Protein AF-A0A815LKX9-F1 (afdb_monomer)

Secondary structure (DSSP, 8-state):
----------S--EEEEEETTEEEEEEHHHHTSSTTSHHHHHHSTT---S---B-TTSPEEE-S-HHHHHHHHHHHHHHHH-TTS-TTT--PPPS-GGGHHHHHHHHHHTT---S--EEEEEEEETT--S--EEEEEEEHHHH-PPPSSTT--PPEEETTEEEEEETTTEEEEE--GGGB----S-TT----S---BPPP-SSS----TTGGG-EEEESS--GGGS---EETTB--GGG-SSEEEEEEEE-

Radius of gyration: 24.04 Å; Cα contacts (8 Å, |Δi|>4): 395; chains: 1; bounding box: 53×61×60 Å

Structure (mmCIF, N/CA/C/O backbone):
data_AF-A0A815LKX9-F1
#
_entry.id   AF-A0A815LKX9-F1
#
loop_
_atom_site.group_PDB
_atom_site.id
_atom_site.type_symbol
_atom_site.label_atom_id
_atom_site.label_alt_id
_atom_site.label_comp_id
_atom_site.label_asym_id
_atom_site.label_entity_id
_atom_site.label_seq_id
_atom_site.pdbx_PDB_ins_code
_atom_site.Cartn_x
_atom_site.Cartn_y
_atom_site.Cartn_z
_atom_site.occupancy
_atom_site.B_iso_or_equiv
_atom_site.auth_seq_id
_atom_site.auth_comp_id
_atom_site.auth_asym_id
_atom_site.auth_atom_id
_atom_site.pdbx_PDB_model_num
ATOM 1 N N . MET A 1 1 ? -19.202 -38.882 29.485 1.00 38.03 1 MET A N 1
ATOM 2 C CA . MET A 1 1 ? -19.768 -37.576 29.088 1.00 38.03 1 MET A CA 1
ATOM 3 C C . MET A 1 1 ? -18.648 -36.560 29.161 1.00 38.03 1 MET A C 1
ATOM 5 O O . MET A 1 1 ? -18.263 -36.179 30.256 1.00 38.03 1 MET A O 1
ATOM 9 N N . THR A 1 2 ? -18.081 -36.184 28.022 1.00 30.77 2 THR A N 1
ATOM 10 C CA . THR A 1 2 ? -17.033 -35.161 27.951 1.00 30.77 2 THR A CA 1
ATOM 11 C C . THR A 1 2 ? -17.539 -34.113 26.978 1.00 30.77 2 THR A C 1
ATOM 13 O O . THR A 1 2 ? -17.650 -34.369 25.781 1.00 30.77 2 THR A O 1
ATOM 16 N N . MET A 1 3 ? -17.969 -32.974 27.518 1.00 34.62 3 MET A N 1
ATOM 17 C CA . MET A 1 3 ? -18.415 -31.835 26.727 1.00 34.62 3 MET A CA 1
ATOM 18 C C . MET A 1 3 ? -17.182 -31.160 26.121 1.00 34.62 3 MET A C 1
ATOM 20 O O . MET A 1 3 ? -16.425 -30.497 26.826 1.00 34.62 3 MET A O 1
ATOM 24 N N . ASN A 1 4 ? -16.982 -31.334 24.815 1.00 36.50 4 ASN A N 1
ATOM 25 C CA . ASN A 1 4 ? -16.093 -30.476 24.040 1.00 36.50 4 ASN A CA 1
ATOM 26 C C . ASN A 1 4 ? -16.789 -29.129 23.862 1.00 36.50 4 ASN A C 1
ATOM 28 O O . ASN A 1 4 ? -17.648 -28.965 22.999 1.00 36.50 4 ASN A O 1
ATOM 32 N N . ASN A 1 5 ? -16.428 -28.171 24.709 1.00 37.47 5 ASN A N 1
ATOM 33 C CA . ASN A 1 5 ? -16.826 -26.785 24.550 1.00 37.47 5 ASN A CA 1
ATOM 34 C C . ASN A 1 5 ? -15.944 -26.158 23.461 1.00 37.47 5 ASN A C 1
ATOM 36 O O . ASN A 1 5 ? -14.916 -25.546 23.750 1.00 37.47 5 ASN A O 1
ATOM 40 N N . SER A 1 6 ? -16.301 -26.372 22.193 1.00 40.09 6 SER A N 1
ATOM 41 C CA . SER A 1 6 ? -15.776 -25.572 21.091 1.00 40.09 6 SER A CA 1
ATOM 42 C C . SER A 1 6 ? -16.341 -24.163 21.247 1.00 40.09 6 SER A C 1
ATOM 44 O O . SER A 1 6 ? -17.447 -23.877 20.787 1.00 40.09 6 SER A O 1
ATOM 46 N N . SER A 1 7 ? -15.611 -23.296 21.946 1.00 36.84 7 SER A N 1
ATOM 47 C CA . SER A 1 7 ? -15.923 -21.876 22.023 1.00 36.84 7 SER A CA 1
ATOM 48 C C . SER A 1 7 ? -15.819 -21.273 20.623 1.00 36.84 7 SER A C 1
ATOM 50 O O . SER A 1 7 ? -14.761 -20.837 20.175 1.00 36.84 7 SER A O 1
ATOM 52 N N . SER A 1 8 ? -16.950 -21.230 19.925 1.00 44.72 8 SER A N 1
ATOM 53 C CA . SER A 1 8 ? -17.187 -20.346 18.791 1.00 44.72 8 SER A CA 1
ATOM 54 C C . SER A 1 8 ? -17.171 -18.900 19.303 1.00 44.72 8 SER A C 1
ATOM 56 O O . SER A 1 8 ? -18.214 -18.271 19.480 1.00 44.72 8 SER A O 1
ATOM 58 N N . SER A 1 9 ? -15.990 -18.385 19.654 1.00 44.47 9 SER A N 1
ATOM 59 C CA . SER A 1 9 ? -15.824 -16.981 20.017 1.00 44.47 9 SER A CA 1
ATOM 60 C C . SER A 1 9 ? -16.018 -16.161 18.747 1.00 44.47 9 SER A C 1
ATOM 62 O O . SER A 1 9 ? -15.224 -16.298 17.816 1.00 44.47 9 SER A O 1
ATOM 64 N N . SER A 1 10 ? -17.070 -15.347 18.697 1.00 50.09 10 SER A N 1
ATOM 65 C CA . SER A 1 10 ? -17.361 -14.434 17.591 1.00 50.09 10 SER A CA 1
ATOM 66 C C . SER A 1 10 ? -16.096 -13.712 17.119 1.00 50.09 10 SER A C 1
ATOM 68 O O . SER A 1 10 ? -15.399 -13.096 17.925 1.00 50.09 10 SER A O 1
ATOM 70 N N . ASP A 1 11 ? -15.803 -13.763 15.820 1.00 69.06 11 ASP A N 1
ATOM 71 C CA . ASP A 1 11 ? -14.593 -13.181 15.221 1.00 69.06 11 ASP A CA 1
ATOM 72 C C . ASP A 1 11 ? -14.498 -11.641 15.300 1.00 69.06 11 ASP A C 1
ATOM 74 O O . ASP A 1 11 ? -13.490 -11.067 14.887 1.00 69.06 11 ASP A O 1
ATOM 78 N N . ASP A 1 12 ? -15.507 -10.979 15.872 1.00 89.00 12 ASP A N 1
ATOM 79 C CA . ASP A 1 12 ? -15.650 -9.525 15.955 1.00 89.00 12 ASP A CA 1
ATOM 80 C C . ASP A 1 12 ? -15.700 -9.031 17.414 1.00 89.00 12 ASP A C 1
ATOM 82 O O . ASP A 1 12 ? -16.753 -8.668 17.936 1.00 89.00 12 ASP A O 1
ATOM 86 N N . ASP A 1 13 ? -14.559 -9.060 18.101 1.00 91.00 13 ASP A N 1
ATOM 87 C CA . ASP A 1 13 ? -14.413 -8.581 19.479 1.00 91.00 13 ASP A CA 1
ATOM 88 C C . ASP A 1 13 ? -14.308 -7.049 19.576 1.00 91.00 13 ASP A C 1
ATOM 90 O O . ASP A 1 13 ? -13.928 -6.346 18.632 1.00 91.00 13 ASP A O 1
ATOM 94 N N . VAL A 1 14 ? -14.642 -6.531 20.762 1.00 94.19 14 VAL A N 1
ATOM 95 C CA . VAL A 1 14 ? -14.457 -5.120 21.114 1.00 94.19 14 VAL A CA 1
ATOM 96 C C . VAL A 1 14 ? -12.980 -4.859 21.405 1.00 94.19 14 VAL A C 1
ATOM 98 O O . VAL A 1 14 ? -12.342 -5.572 22.178 1.00 94.19 14 VAL A O 1
ATOM 101 N N . ILE A 1 15 ? -12.447 -3.811 20.787 1.00 93.38 15 ILE A N 1
ATOM 102 C CA . ILE A 1 15 ? -11.072 -3.346 20.903 1.00 93.38 15 ILE A CA 1
ATOM 103 C C . ILE A 1 15 ? -11.052 -2.000 21.615 1.00 93.38 15 ILE A C 1
ATOM 105 O O . ILE A 1 15 ? -11.718 -1.053 21.195 1.00 93.38 15 ILE A O 1
ATOM 109 N N . GLU A 1 16 ? -10.216 -1.924 22.646 1.00 95.25 16 GLU A N 1
ATOM 110 C CA . GLU A 1 16 ? -9.920 -0.704 23.389 1.00 95.25 16 GLU A CA 1
ATOM 111 C C . GLU A 1 16 ? -8.720 0.026 22.777 1.00 95.25 16 GLU A C 1
ATOM 113 O O . GLU A 1 16 ? -7.622 -0.531 22.636 1.00 95.25 16 GLU A O 1
ATOM 118 N N . LEU A 1 17 ? -8.935 1.293 22.436 1.00 95.88 17 LEU A N 1
ATOM 119 C CA . LEU A 1 17 ? -7.946 2.203 21.874 1.00 95.88 17 LEU A CA 1
ATOM 120 C C . LEU A 1 17 ? -7.692 3.339 22.866 1.00 95.88 17 LEU A C 1
ATOM 122 O O . LEU A 1 17 ? -8.621 3.835 23.500 1.00 95.88 17 LEU A O 1
ATOM 126 N N . ASN A 1 18 ? -6.442 3.769 22.969 1.00 96.50 18 ASN A N 1
ATOM 127 C CA . ASN A 1 18 ? -6.049 4.985 23.664 1.00 96.50 18 ASN A CA 1
ATOM 128 C C . ASN A 1 18 ? -5.484 5.952 22.623 1.00 96.50 18 ASN A C 1
ATOM 130 O O . ASN A 1 18 ? -4.408 5.716 22.087 1.00 96.50 18 ASN A O 1
ATOM 134 N N . VAL A 1 19 ? -6.217 7.014 22.313 1.00 97.00 19 VAL A N 1
ATOM 135 C CA . VAL A 1 19 ? -5.808 8.024 21.337 1.00 97.00 19 VAL A CA 1
ATOM 136 C C . VAL A 1 19 ? -5.350 9.254 22.112 1.00 97.00 19 VAL A C 1
ATOM 138 O O . VAL A 1 19 ? -6.181 9.957 22.677 1.00 97.00 19 VAL A O 1
ATOM 141 N N . SER A 1 20 ? -4.036 9.457 22.231 1.00 94.56 20 SER A N 1
ATOM 142 C CA . SER A 1 20 ? -3.392 10.545 22.991 1.00 94.56 20 SER A CA 1
ATOM 143 C C . SER A 1 20 ? -4.026 10.826 24.371 1.00 94.56 20 SER A C 1
ATOM 145 O O . SER A 1 20 ? -4.178 11.975 24.779 1.00 94.56 20 SER A O 1
ATOM 147 N N . GLY A 1 21 ? -4.398 9.767 25.102 1.00 93.50 21 GLY A N 1
ATOM 148 C CA . GLY A 1 21 ? -5.003 9.821 26.439 1.00 93.50 21 GLY A CA 1
ATOM 149 C C . GLY A 1 21 ? -6.516 9.582 26.475 1.00 93.50 21 GLY A C 1
ATOM 150 O O . GLY A 1 21 ? -7.055 9.283 27.541 1.00 93.50 21 GLY A O 1
ATOM 151 N N . GLU A 1 22 ? -7.208 9.660 25.338 1.00 97.38 22 GLU A N 1
ATOM 152 C CA . GLU A 1 22 ? -8.649 9.434 25.257 1.00 97.38 22 GLU A CA 1
ATOM 153 C C . GLU A 1 22 ? -8.980 7.972 24.928 1.00 97.38 22 GLU A C 1
ATOM 155 O O . GLU A 1 22 ? -8.507 7.419 23.933 1.00 97.38 22 GLU A O 1
ATOM 160 N N . ARG A 1 23 ? -9.822 7.335 25.754 1.00 95.81 23 ARG A N 1
ATOM 161 C CA . ARG A 1 23 ? -10.248 5.946 25.530 1.00 95.81 23 ARG A CA 1
ATOM 162 C C . ARG A 1 23 ? -11.400 5.875 24.539 1.00 95.81 23 ARG A C 1
ATOM 164 O O . ARG A 1 23 ? -12.418 6.543 24.712 1.00 95.81 23 ARG A O 1
ATOM 171 N N . ILE A 1 24 ? -11.253 5.020 23.534 1.00 96.88 24 ILE A N 1
ATOM 172 C CA . ILE A 1 24 ? -12.271 4.774 22.515 1.00 96.88 24 ILE A CA 1
ATOM 173 C C . ILE A 1 24 ? -12.411 3.269 22.302 1.00 96.88 24 ILE A C 1
ATOM 175 O O . ILE A 1 24 ? -11.425 2.583 22.039 1.00 96.88 24 ILE A O 1
ATOM 179 N N . SER A 1 25 ? -13.645 2.772 22.337 1.00 96.25 25 SER A N 1
ATOM 180 C CA . SER A 1 25 ? -13.963 1.374 22.039 1.00 96.25 25 SER A CA 1
ATOM 181 C C . SER A 1 25 ? -14.564 1.240 20.638 1.00 96.25 25 SER A C 1
ATOM 183 O O . SER A 1 25 ? -15.373 2.062 20.192 1.00 96.25 25 SER A O 1
ATOM 185 N N . THR A 1 26 ? -14.191 0.187 19.917 1.00 96.81 26 THR A N 1
ATOM 186 C CA . THR A 1 26 ? -14.771 -0.141 18.606 1.00 96.81 26 THR A CA 1
ATOM 187 C C . THR A 1 26 ? -14.676 -1.639 18.327 1.00 96.81 26 THR A C 1
ATOM 189 O O . THR A 1 26 ? -14.055 -2.371 19.083 1.00 96.81 26 THR A O 1
ATOM 192 N N . LEU A 1 27 ? -15.292 -2.111 17.248 1.00 95.94 27 LEU A N 1
ATOM 193 C CA . LEU A 1 27 ? -15.213 -3.512 16.830 1.00 95.94 27 LEU A CA 1
ATOM 194 C C . LEU A 1 27 ? -13.962 -3.766 15.984 1.00 95.94 27 LEU A C 1
ATOM 196 O O . LEU A 1 27 ? -13.574 -2.908 15.182 1.00 95.94 27 LEU A O 1
ATOM 200 N N . ARG A 1 28 ? -13.364 -4.956 16.106 1.00 93.94 28 ARG A N 1
ATOM 201 C CA . ARG A 1 28 ? -12.217 -5.366 15.280 1.00 93.94 28 ARG A CA 1
ATOM 202 C C . ARG A 1 28 ? -12.524 -5.237 13.792 1.00 93.94 28 ARG A C 1
ATOM 204 O O . ARG A 1 28 ? -11.739 -4.634 13.065 1.00 93.94 28 ARG A O 1
ATOM 211 N N . SER A 1 29 ? -13.680 -5.723 13.355 1.00 94.38 29 SER A N 1
ATOM 212 C CA . SER A 1 29 ? -14.114 -5.642 11.954 1.00 94.38 29 SER A CA 1
ATOM 213 C C . SER A 1 29 ? -14.217 -4.211 11.416 1.00 94.38 29 SER A C 1
ATOM 215 O O . SER A 1 29 ? -14.039 -4.002 10.221 1.00 94.38 29 SER A O 1
ATOM 217 N N . THR A 1 30 ? -14.468 -3.212 12.273 1.00 95.62 30 THR A N 1
ATOM 218 C CA . THR A 1 30 ? -14.434 -1.794 11.882 1.00 95.62 30 THR A CA 1
ATOM 219 C C . THR A 1 30 ? -13.007 -1.369 11.541 1.00 95.62 30 THR A C 1
ATOM 221 O O . THR A 1 30 ? -12.781 -0.706 10.534 1.00 95.62 30 THR A O 1
ATOM 224 N N . LEU A 1 31 ? -12.029 -1.769 12.357 1.00 94.94 31 LEU A N 1
ATOM 225 C CA . LEU A 1 31 ? -10.613 -1.438 12.154 1.00 94.94 31 LEU A CA 1
ATOM 226 C C . LEU A 1 31 ? -9.996 -2.201 10.975 1.00 94.94 31 LEU A C 1
ATOM 228 O O . LEU A 1 31 ? -9.006 -1.752 10.401 1.00 94.94 31 LEU A O 1
ATOM 232 N N . THR A 1 32 ? -10.583 -3.336 10.596 1.00 92.06 32 THR A N 1
ATOM 233 C CA . THR A 1 32 ? -10.118 -4.174 9.484 1.00 92.06 32 THR A CA 1
ATOM 234 C C . THR A 1 32 ? -10.951 -4.029 8.208 1.00 92.06 32 THR A C 1
ATOM 236 O O . THR A 1 32 ? -10.731 -4.789 7.269 1.00 92.06 32 THR A O 1
ATOM 239 N N . VAL A 1 33 ? -11.889 -3.073 8.143 1.00 91.62 33 VAL A N 1
ATOM 240 C CA . VAL A 1 33 ? -12.801 -2.915 6.992 1.00 91.62 33 VAL A CA 1
ATOM 241 C C . VAL A 1 33 ? -12.072 -2.557 5.692 1.00 91.62 33 VAL A C 1
ATOM 243 O O . VAL A 1 33 ? -12.522 -2.926 4.613 1.00 91.62 33 VAL A O 1
ATOM 246 N N . VAL A 1 34 ? -10.921 -1.878 5.783 1.00 88.94 34 VAL A N 1
ATOM 247 C CA . VAL A 1 34 ? -10.035 -1.623 4.638 1.00 88.94 34 VAL A CA 1
ATOM 248 C C . VAL A 1 34 ? -8.923 -2.677 4.641 1.00 88.94 34 VAL A C 1
ATOM 250 O O . VAL A 1 34 ? -7.907 -2.484 5.326 1.00 88.94 34 VAL A O 1
ATOM 253 N N . PRO A 1 35 ? -9.078 -3.796 3.906 1.00 85.19 35 PRO A N 1
ATOM 254 C CA . PRO A 1 35 ? -8.128 -4.899 3.951 1.00 85.19 35 PRO A CA 1
ATOM 255 C C . PRO A 1 35 ? -6.740 -4.448 3.497 1.00 85.19 35 PRO A C 1
ATOM 257 O O . PRO A 1 35 ? -6.593 -3.584 2.632 1.00 85.19 35 PRO A O 1
ATOM 260 N N . ASN A 1 36 ? -5.696 -5.066 4.053 1.00 78.88 36 ASN A N 1
ATOM 261 C CA . ASN A 1 36 ? -4.286 -4.787 3.756 1.00 78.88 36 ASN A CA 1
ATOM 262 C C . ASN A 1 36 ? -3.792 -3.365 4.139 1.00 78.88 36 ASN A C 1
ATOM 264 O O . ASN A 1 36 ? -2.638 -3.039 3.859 1.00 78.88 36 ASN A O 1
ATOM 268 N N . SER A 1 37 ? -4.617 -2.497 4.741 1.00 86.81 37 SER A N 1
ATOM 269 C CA . SER A 1 37 ? -4.135 -1.238 5.340 1.00 86.81 37 SER A CA 1
ATOM 270 C C . SER A 1 37 ? -3.226 -1.519 6.546 1.00 86.81 37 SER A C 1
ATOM 272 O O . SER A 1 37 ? -3.322 -2.589 7.154 1.00 86.81 37 SER A O 1
ATOM 274 N N . LYS A 1 38 ? -2.362 -0.564 6.926 1.00 87.19 38 LYS A N 1
ATOM 275 C CA . LYS A 1 38 ? -1.545 -0.685 8.151 1.00 87.19 38 LYS A CA 1
ATOM 276 C C . LYS A 1 38 ? -2.459 -0.871 9.363 1.00 87.19 38 LYS A C 1
ATOM 278 O O . LYS A 1 38 ? -2.212 -1.758 10.175 1.00 87.19 38 LYS A O 1
ATOM 283 N N . LEU A 1 39 ? -3.563 -0.118 9.423 1.00 92.44 39 LEU A N 1
ATOM 284 C CA . LEU A 1 39 ? -4.580 -0.264 10.465 1.00 92.44 39 LEU A CA 1
ATOM 285 C C . LEU A 1 39 ? -5.147 -1.692 10.520 1.00 92.44 39 LEU A C 1
ATOM 287 O O . LEU A 1 39 ? -5.125 -2.317 11.577 1.00 92.44 39 LEU A O 1
ATOM 291 N N . ALA A 1 40 ? -5.585 -2.253 9.390 1.00 90.25 40 ALA A N 1
ATOM 292 C CA . ALA A 1 40 ? -6.125 -3.612 9.363 1.00 90.25 40 ALA A CA 1
ATOM 293 C C . ALA A 1 40 ? -5.085 -4.659 9.785 1.00 90.25 40 ALA A C 1
ATOM 295 O O . ALA A 1 40 ? -5.405 -5.582 10.534 1.00 90.25 40 ALA A O 1
ATOM 296 N N . GLN A 1 41 ? -3.829 -4.507 9.356 1.00 86.12 41 GLN A N 1
ATOM 297 C CA . GLN A 1 41 ? -2.744 -5.415 9.732 1.00 86.12 41 GLN A CA 1
ATOM 298 C C . GLN A 1 41 ? -2.474 -5.407 11.239 1.00 86.12 41 GLN A C 1
ATOM 300 O O . GLN A 1 41 ? -2.223 -6.474 11.796 1.00 86.12 41 GLN A O 1
ATOM 305 N N . MET A 1 42 ? -2.592 -4.250 11.907 1.00 87.06 42 MET A N 1
ATOM 306 C CA . MET A 1 42 ? -2.474 -4.162 13.368 1.00 87.06 42 MET A CA 1
ATOM 307 C C . 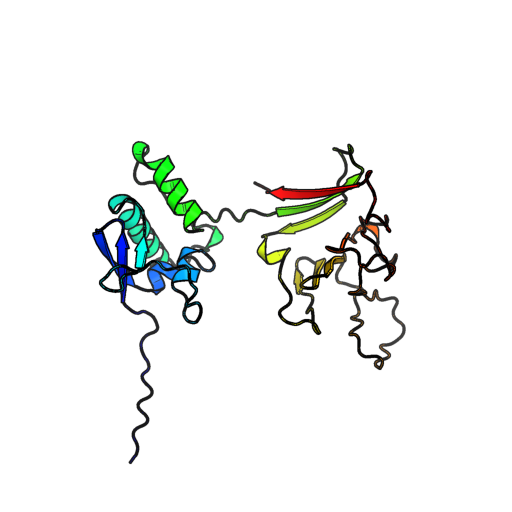MET A 1 42 ? -3.542 -5.009 14.071 1.00 87.06 42 MET A C 1
ATOM 309 O O . MET A 1 42 ? -3.273 -5.590 15.116 1.00 87.06 42 MET A O 1
ATOM 313 N N . PHE A 1 43 ? -4.746 -5.126 13.512 1.00 89.56 43 PHE A N 1
ATOM 314 C CA . PHE A 1 43 ? -5.862 -5.811 14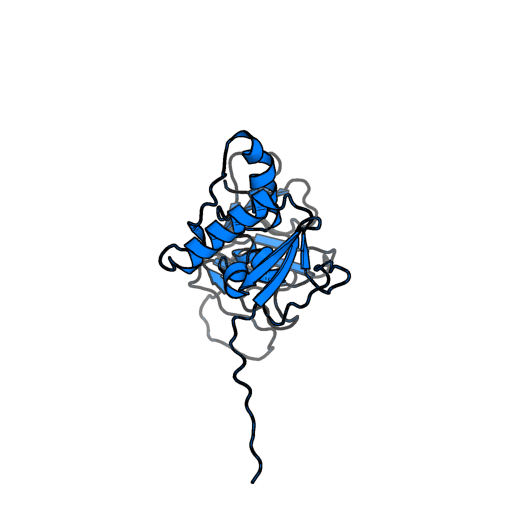.171 1.00 89.56 43 PHE A CA 1
ATOM 315 C C . PHE A 1 43 ? -6.245 -7.154 13.535 1.00 89.56 43 PHE A C 1
ATOM 317 O O . PHE A 1 43 ? -7.222 -7.767 13.964 1.00 89.56 43 PHE A O 1
ATOM 324 N N . THR A 1 44 ? -5.470 -7.671 12.582 1.00 85.12 44 THR A N 1
ATOM 325 C CA . THR A 1 44 ? -5.689 -9.011 12.014 1.00 85.12 44 THR A CA 1
ATOM 326 C C . THR A 1 44 ? -5.135 -10.088 12.956 1.00 85.12 44 THR A C 1
ATOM 328 O O . THR A 1 44 ? -4.014 -9.980 13.459 1.00 85.12 44 THR A O 1
ATOM 331 N N . LYS A 1 45 ? -5.921 -11.141 13.231 1.00 70.44 45 LYS A N 1
ATOM 332 C CA . LYS A 1 45 ? -5.505 -12.259 14.101 1.00 70.44 45 LYS A CA 1
ATOM 333 C C . LYS A 1 45 ? -4.248 -12.946 13.539 1.00 70.44 45 LYS A C 1
ATOM 335 O O . LYS A 1 45 ? -4.079 -13.055 12.332 1.00 70.44 45 LYS A O 1
ATOM 340 N N . GLY A 1 46 ? -3.354 -13.395 14.422 1.00 64.38 46 GLY A N 1
ATOM 341 C CA . GLY A 1 46 ? -2.078 -14.029 14.050 1.00 64.38 46 GLY A CA 1
ATOM 342 C C . GLY A 1 46 ? -0.929 -13.047 13.796 1.00 64.38 46 GLY A C 1
ATOM 343 O O . GLY A 1 46 ? 0.224 -13.409 14.001 1.00 64.38 46 GLY A O 1
ATOM 344 N N . ASN A 1 47 ? -1.228 -11.782 13.487 1.00 60.00 47 ASN A N 1
ATOM 345 C CA . ASN A 1 47 ? -0.227 -10.735 13.292 1.00 60.00 47 ASN A CA 1
ATOM 346 C C . ASN A 1 47 ? -0.029 -9.903 14.573 1.00 60.00 47 ASN A C 1
ATOM 348 O O . ASN A 1 47 ? -0.154 -8.679 14.577 1.00 60.00 47 ASN A O 1
ATOM 352 N N . ARG A 1 48 ? 0.242 -10.573 15.707 1.00 53.06 48 ARG A N 1
ATOM 353 C CA . ARG A 1 48 ? 0.615 -9.908 16.976 1.00 53.06 48 ARG A CA 1
ATOM 354 C C . ARG A 1 48 ? 2.056 -9.385 16.886 1.00 53.06 48 ARG A C 1
ATOM 356 O O . ARG A 1 48 ? 2.929 -9.801 17.638 1.00 53.06 48 ARG A O 1
ATOM 363 N N . SER A 1 49 ? 2.332 -8.515 15.925 1.00 51.00 49 SER A N 1
ATOM 364 C CA . SER A 1 49 ? 3.656 -7.935 15.729 1.00 51.00 49 SER A CA 1
ATOM 365 C C . SER A 1 49 ? 3.820 -6.687 16.595 1.00 51.00 49 SER A C 1
ATOM 367 O O . SER A 1 49 ? 2.969 -5.805 16.547 1.00 51.00 49 SER A O 1
ATOM 369 N N . VAL A 1 50 ? 4.915 -6.662 17.365 1.00 50.81 50 VAL A N 1
ATOM 370 C CA . VAL A 1 50 ? 5.876 -5.601 17.785 1.00 50.81 50 VAL A CA 1
ATOM 371 C C . VAL A 1 50 ? 5.497 -4.101 17.706 1.00 50.81 50 VAL A C 1
ATOM 373 O O . VAL A 1 50 ? 6.068 -3.299 18.434 1.00 50.81 50 VAL A O 1
ATOM 376 N N . TRP A 1 51 ? 4.540 -3.690 16.880 1.00 54.06 51 TRP A N 1
ATOM 377 C CA . TRP A 1 51 ? 4.231 -2.297 16.539 1.00 54.06 51 TRP A CA 1
ATOM 378 C C . TRP A 1 51 ? 3.143 -1.648 17.405 1.00 54.06 51 TRP A C 1
ATOM 380 O O . TRP A 1 51 ? 2.813 -0.483 17.202 1.00 54.06 51 TRP A O 1
ATOM 390 N N . GLN A 1 52 ? 2.541 -2.390 18.336 1.00 66.25 52 GLN A N 1
ATOM 391 C CA . GLN A 1 52 ? 1.478 -1.871 19.197 1.00 66.25 52 GLN A CA 1
ATOM 392 C C . GLN A 1 52 ? 2.061 -1.393 20.519 1.00 66.25 52 GLN A C 1
ATOM 394 O O . GLN A 1 52 ? 2.145 -2.161 21.480 1.00 66.25 52 GLN A O 1
ATOM 399 N N . SER A 1 53 ? 2.413 -0.112 20.590 1.00 79.31 53 SER A N 1
ATOM 400 C CA . SER A 1 53 ? 2.516 0.558 21.884 1.00 79.31 53 SER A CA 1
ATOM 401 C C . SER A 1 53 ? 1.184 0.384 22.612 1.00 79.31 53 SER A C 1
ATOM 403 O O . SER A 1 53 ? 0.120 0.630 22.040 1.00 79.31 53 SER A O 1
ATOM 405 N N . ARG A 1 54 ? 1.228 -0.097 23.853 1.00 86.44 54 ARG A N 1
ATOM 406 C CA . ARG A 1 54 ? 0.043 -0.245 24.700 1.00 86.44 54 ARG A CA 1
ATOM 407 C C . ARG A 1 54 ? 0.148 0.662 25.906 1.00 86.44 54 ARG A C 1
ATOM 409 O O . ARG A 1 54 ? 1.244 0.904 26.407 1.00 86.44 54 ARG A O 1
ATOM 416 N N . ASP A 1 55 ? -0.992 1.157 26.365 1.00 86.88 55 ASP A N 1
ATOM 417 C CA . ASP A 1 55 ? -1.051 1.906 27.614 1.00 86.88 55 ASP A CA 1
ATOM 418 C C . ASP A 1 55 ? -0.997 0.977 28.842 1.00 86.88 55 ASP A C 1
ATOM 420 O O . ASP A 1 55 ? -0.968 -0.254 28.739 1.00 86.88 55 ASP A O 1
ATOM 424 N N . LYS A 1 56 ? -1.006 1.577 30.039 1.00 87.50 56 LYS A N 1
ATOM 425 C CA . LYS A 1 56 ? -0.974 0.849 31.320 1.00 87.50 56 LYS A CA 1
ATOM 426 C C . LYS A 1 56 ? -2.188 -0.067 31.531 1.00 87.50 56 LYS A C 1
ATOM 428 O O . LYS A 1 56 ? -2.147 -0.935 32.395 1.00 87.50 56 LYS A O 1
ATOM 433 N N . GLN A 1 57 ? -3.261 0.130 30.771 1.00 87.44 57 GLN A N 1
ATOM 434 C CA . GLN A 1 57 ? -4.496 -0.648 30.812 1.00 87.44 57 GLN A CA 1
ATOM 435 C C . GLN A 1 57 ? -4.633 -1.557 29.583 1.00 87.44 57 GLN A C 1
ATOM 437 O O . GLN A 1 57 ? -5.732 -2.022 29.283 1.00 87.44 57 GLN A O 1
ATOM 442 N N . ASN A 1 58 ? -3.525 -1.829 28.882 1.00 87.44 58 ASN A N 1
ATOM 443 C CA . ASN A 1 58 ? -3.447 -2.744 27.749 1.00 87.44 58 ASN A CA 1
ATOM 444 C C . ASN A 1 58 ? -4.263 -2.314 26.505 1.00 87.44 58 ASN A C 1
ATOM 446 O O . ASN A 1 58 ? -4.492 -3.141 25.617 1.00 87.44 58 ASN A O 1
ATOM 450 N N . ALA A 1 59 ? -4.680 -1.045 26.412 1.00 91.12 59 ALA A N 1
ATOM 451 C CA . ALA A 1 59 ? -5.306 -0.482 25.214 1.00 91.12 59 ALA A CA 1
ATOM 452 C C . ALA A 1 59 ? -4.245 -0.126 24.165 1.00 91.12 59 ALA A C 1
ATOM 454 O O . ALA A 1 59 ? -3.125 0.254 24.510 1.00 91.12 59 ALA A O 1
ATOM 455 N N . THR A 1 60 ? -4.591 -0.239 22.879 1.00 91.56 60 THR A N 1
ATOM 456 C CA . THR A 1 60 ? -3.655 0.101 21.790 1.00 91.56 60 THR A CA 1
ATOM 457 C C . THR A 1 60 ? -3.503 1.613 21.705 1.00 91.56 60 THR A C 1
ATOM 459 O O . THR A 1 60 ? -4.499 2.311 21.521 1.00 91.56 60 THR A O 1
ATOM 462 N N . PHE A 1 61 ? -2.277 2.112 21.846 1.00 93.50 61 PHE A N 1
ATOM 463 C CA . PHE A 1 61 ? -1.987 3.539 21.863 1.00 93.50 61 PHE A CA 1
ATOM 464 C C . PHE A 1 61 ? -1.794 4.101 20.450 1.00 93.50 61 PHE A C 1
ATOM 466 O O . PHE A 1 61 ? -1.040 3.547 19.649 1.00 93.50 61 PHE A O 1
ATOM 473 N N . PHE A 1 62 ? -2.443 5.228 20.180 1.00 93.88 62 PHE A N 1
ATOM 474 C CA . PHE A 1 62 ? -2.308 6.034 18.975 1.00 93.88 62 PHE A CA 1
ATOM 475 C C . PHE A 1 62 ? -1.966 7.467 19.364 1.00 93.88 62 PHE A C 1
ATOM 477 O O . PHE A 1 62 ? -2.664 8.064 20.180 1.00 93.88 62 PHE A O 1
ATOM 484 N N . ASP A 1 63 ? -0.932 8.030 18.748 1.00 94.62 63 ASP A N 1
ATOM 485 C CA . ASP A 1 63 ? -0.540 9.422 18.963 1.00 94.62 63 ASP A CA 1
ATOM 486 C C . ASP A 1 63 ? -1.157 10.335 17.894 1.00 94.62 63 ASP A C 1
ATOM 488 O O . ASP A 1 63 ? -0.484 10.834 16.993 1.00 94.62 63 ASP A O 1
ATOM 492 N N . TYR A 1 64 ? -2.481 10.480 17.942 1.00 95.50 64 TYR A N 1
ATOM 493 C CA . TYR A 1 64 ? -3.237 11.336 17.029 1.00 95.50 64 TYR A CA 1
ATOM 494 C C . TYR A 1 64 ? -4.225 12.202 17.800 1.00 95.50 64 TYR A C 1
ATOM 496 O O . TYR A 1 64 ? -4.601 11.912 18.931 1.00 95.50 64 TYR A O 1
ATOM 504 N N . ASN A 1 65 ? -4.736 13.244 17.148 1.00 95.19 65 ASN A N 1
ATOM 505 C CA . ASN A 1 65 ? -5.832 14.017 17.712 1.00 95.19 65 ASN A CA 1
ATOM 506 C C . ASN A 1 65 ? -7.099 13.133 17.871 1.00 95.19 65 ASN A C 1
ATOM 508 O O . ASN A 1 65 ? -7.594 12.607 16.866 1.00 95.19 65 ASN A O 1
ATOM 512 N N . PRO A 1 66 ? -7.679 13.010 19.081 1.00 96.44 66 PRO A N 1
ATOM 513 C CA . PRO A 1 66 ? -8.822 12.125 19.322 1.00 96.44 66 PRO A CA 1
ATOM 514 C C . PRO A 1 66 ? -10.081 12.485 18.531 1.00 96.44 66 PRO A C 1
ATOM 516 O O . PRO A 1 66 ? -10.805 11.598 18.078 1.00 96.44 66 PRO A O 1
ATOM 519 N N . VAL A 1 67 ? -10.336 13.779 18.316 1.00 94.62 67 VAL A N 1
ATOM 520 C CA . VAL A 1 67 ? -11.503 14.262 17.560 1.00 94.62 67 VAL A CA 1
ATOM 521 C C . VAL A 1 67 ? -11.403 13.821 16.100 1.00 94.62 67 VAL A C 1
ATOM 523 O O . VAL A 1 67 ? -12.365 13.302 15.536 1.00 94.62 67 VAL A O 1
ATOM 526 N N . GLN A 1 68 ? -10.218 13.956 15.502 1.00 94.69 68 GLN A N 1
ATOM 527 C CA . GLN A 1 68 ? -9.964 13.499 14.135 1.00 94.69 68 GLN A CA 1
ATOM 528 C C . GLN A 1 68 ? -10.062 11.974 14.019 1.00 94.69 68 GLN A C 1
ATOM 530 O O . GLN A 1 68 ? -10.650 11.463 13.064 1.00 94.69 68 GLN A O 1
ATOM 535 N N . PHE A 1 69 ? -9.538 11.239 15.003 1.00 96.94 69 PHE A N 1
ATOM 536 C CA . PHE A 1 69 ? -9.593 9.778 14.999 1.00 96.94 69 PHE A CA 1
ATOM 537 C C . PHE A 1 69 ? -11.027 9.244 15.125 1.00 96.94 69 PHE A C 1
ATOM 539 O O . PHE A 1 69 ? -11.390 8.285 14.445 1.00 96.94 69 PHE A O 1
ATOM 546 N N . LYS A 1 70 ? -11.882 9.886 15.934 1.00 96.56 70 LYS A N 1
ATOM 547 C CA . LYS A 1 70 ? -13.318 9.558 15.998 1.00 96.56 70 LYS A CA 1
ATOM 548 C C . LYS A 1 70 ? -14.003 9.730 14.646 1.00 96.56 70 LYS A C 1
ATOM 550 O O . LYS A 1 70 ? -14.733 8.839 14.227 1.00 96.56 70 LYS A O 1
ATOM 555 N N . TYR A 1 71 ? -13.707 10.817 13.936 1.00 96.31 71 TYR A N 1
ATOM 556 C CA . TYR A 1 71 ? -14.258 11.036 12.600 1.00 96.31 71 TYR A CA 1
ATOM 557 C C . TYR A 1 71 ? -13.809 9.965 11.595 1.00 96.31 71 TYR A C 1
ATOM 559 O O . TYR A 1 71 ? -14.612 9.482 10.796 1.00 96.31 71 TYR A O 1
ATOM 567 N N . LEU A 1 72 ? -12.544 9.534 11.663 1.00 96.56 72 LEU A N 1
ATOM 568 C CA . LEU A 1 72 ? -12.074 8.373 10.906 1.00 96.56 72 LEU A CA 1
ATOM 569 C C . LEU A 1 72 ? -12.877 7.109 11.270 1.00 96.56 72 LEU A C 1
ATOM 571 O O . LEU A 1 72 ? -13.344 6.403 10.377 1.00 96.56 72 LEU A O 1
ATOM 575 N N . LEU A 1 73 ? -13.067 6.821 12.562 1.00 97.50 73 LEU A N 1
ATOM 576 C CA . LEU A 1 73 ? -13.842 5.655 12.998 1.00 97.50 73 LEU A CA 1
ATOM 577 C C . LEU A 1 73 ? -15.283 5.683 12.485 1.00 97.50 73 LEU A C 1
ATOM 579 O O . LEU A 1 73 ? -15.798 4.638 12.094 1.00 97.50 73 LEU A O 1
ATOM 583 N N . ASP A 1 74 ? -15.925 6.847 12.457 1.00 96.62 74 ASP A N 1
ATOM 584 C CA . ASP A 1 74 ? -17.287 6.979 11.941 1.00 96.62 74 ASP A CA 1
ATOM 585 C C . ASP A 1 74 ? -17.359 6.669 10.443 1.00 96.62 74 ASP A C 1
ATOM 587 O O . ASP A 1 74 ? -18.240 5.920 10.016 1.00 96.62 74 ASP A O 1
ATOM 591 N N . GLN A 1 75 ? -16.373 7.109 9.658 1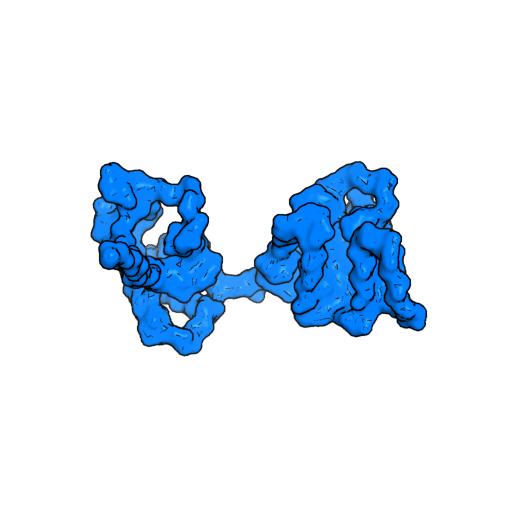.00 95.62 75 GLN A N 1
ATOM 592 C CA . GLN A 1 75 ? -16.265 6.722 8.249 1.00 95.62 75 GLN A CA 1
ATOM 593 C C . GLN A 1 75 ? -16.020 5.216 8.073 1.00 95.62 75 GLN A C 1
ATOM 595 O O . GLN A 1 75 ? -16.683 4.582 7.255 1.00 95.62 75 GLN A O 1
ATOM 600 N N . LEU A 1 76 ? -15.139 4.602 8.873 1.00 95.69 76 LEU A N 1
ATOM 601 C CA . LEU A 1 76 ? -14.913 3.147 8.838 1.00 95.69 76 LEU A CA 1
ATOM 602 C C . LEU A 1 76 ? -16.192 2.362 9.174 1.00 95.69 76 LEU A C 1
ATOM 604 O O . LEU A 1 76 ? -16.487 1.343 8.546 1.00 95.69 76 LEU A O 1
ATOM 608 N N . ARG A 1 77 ? -16.992 2.851 10.131 1.00 95.50 77 ARG A N 1
ATOM 609 C CA . ARG A 1 77 ? -18.301 2.271 10.477 1.00 95.50 77 ARG A CA 1
ATOM 610 C C . ARG A 1 77 ? -19.302 2.405 9.333 1.00 95.50 77 ARG A C 1
ATOM 612 O O . ARG A 1 77 ? -20.076 1.475 9.118 1.00 95.50 77 ARG A O 1
ATOM 619 N N . MET A 1 78 ? -19.295 3.528 8.612 1.00 92.94 78 MET A N 1
ATOM 620 C CA . MET A 1 78 ? -20.126 3.715 7.418 1.00 92.94 78 MET A CA 1
ATOM 621 C C . MET A 1 78 ? -19.738 2.730 6.316 1.00 92.94 78 MET A C 1
ATOM 623 O O . MET A 1 78 ? -20.605 2.000 5.850 1.00 92.94 78 MET A O 1
ATOM 627 N N . ILE A 1 79 ? -18.446 2.622 5.993 1.00 91.44 79 ILE A N 1
ATOM 628 C CA . ILE A 1 79 ? -17.930 1.679 4.987 1.00 91.44 79 ILE A CA 1
ATOM 629 C C . ILE A 1 79 ? -18.328 0.242 5.337 1.00 91.44 79 ILE A C 1
ATOM 631 O O . ILE A 1 79 ? -18.813 -0.492 4.482 1.00 91.44 79 ILE A O 1
ATOM 635 N N . LYS A 1 80 ? -18.200 -0.156 6.612 1.00 90.81 80 LYS A N 1
ATOM 636 C CA . LYS A 1 80 ? -18.600 -1.498 7.074 1.00 90.81 80 LYS A CA 1
ATOM 637 C C . LYS A 1 80 ? -20.080 -1.789 6.789 1.00 90.81 80 LYS A C 1
ATOM 639 O O . LYS A 1 80 ? -20.441 -2.940 6.562 1.00 90.81 80 LYS A O 1
ATOM 644 N N . ARG A 1 81 ? -20.941 -0.766 6.820 1.00 91.12 81 ARG A N 1
ATOM 645 C CA . ARG A 1 81 ? -22.381 -0.877 6.535 1.00 91.12 81 ARG A CA 1
ATOM 646 C C . ARG A 1 81 ? -22.705 -0.819 5.039 1.00 91.12 81 ARG A C 1
ATOM 648 O O . ARG A 1 81 ? -23.821 -1.167 4.674 1.00 91.12 81 ARG A O 1
ATOM 655 N N . THR A 1 82 ? -21.756 -0.417 4.192 1.00 86.06 82 THR A N 1
ATOM 656 C CA . THR A 1 82 ? -21.908 -0.294 2.733 1.00 86.06 82 THR A CA 1
ATOM 657 C C . THR A 1 82 ? -20.868 -1.166 2.006 1.00 86.06 82 THR A C 1
ATOM 659 O O . THR A 1 82 ? -19.946 -0.633 1.384 1.00 86.06 82 THR A O 1
ATOM 662 N N . PRO A 1 83 ? -20.978 -2.507 2.078 1.00 73.75 83 PRO A N 1
ATOM 663 C CA . PRO A 1 83 ? -19.967 -3.438 1.558 1.00 73.75 83 PRO A CA 1
ATOM 664 C C . PRO A 1 83 ? -19.852 -3.454 0.024 1.00 73.75 83 PRO A C 1
ATOM 666 O O . PRO A 1 83 ? -18.955 -4.096 -0.512 1.00 73.75 83 PRO A O 1
ATOM 669 N N . GLU A 1 84 ? -20.753 -2.769 -0.680 1.00 78.12 84 GLU A N 1
ATOM 670 C CA . GLU A 1 84 ? -20.772 -2.686 -2.144 1.00 78.12 84 GLU A CA 1
ATOM 671 C C . GLU A 1 84 ? -19.648 -1.810 -2.711 1.00 78.12 84 GLU A C 1
ATOM 673 O O . GLU A 1 84 ? -19.301 -1.962 -3.877 1.00 78.12 84 GLU A O 1
ATOM 678 N N . ILE A 1 85 ? -19.064 -0.915 -1.903 1.00 72.81 85 ILE A N 1
ATOM 679 C CA . ILE A 1 85 ? -17.968 -0.045 -2.342 1.00 72.81 85 ILE A CA 1
ATOM 680 C C . ILE A 1 85 ? -16.663 -0.853 -2.319 1.00 72.81 85 ILE A C 1
ATOM 682 O O . ILE A 1 85 ? -16.223 -1.262 -1.236 1.00 72.81 85 ILE A O 1
ATOM 686 N N . PRO A 1 86 ? -15.999 -1.065 -3.471 1.00 72.00 86 PRO A N 1
ATOM 687 C CA . PRO A 1 86 ? -14.697 -1.712 -3.507 1.00 72.00 86 PRO A CA 1
ATOM 688 C C . PRO A 1 86 ? -13.695 -0.960 -2.630 1.00 72.00 86 PRO A C 1
ATOM 690 O O . PRO A 1 86 ? -13.660 0.270 -2.607 1.00 72.00 86 PRO A O 1
ATOM 693 N N . SER A 1 87 ? -12.830 -1.693 -1.926 1.00 68.88 87 SER A N 1
ATOM 694 C CA . SER A 1 87 ? -11.867 -1.099 -0.987 1.00 68.88 87 SER A CA 1
ATOM 695 C C . SER A 1 87 ? -10.927 -0.067 -1.627 1.00 68.88 87 SER A C 1
ATOM 697 O O . SER A 1 87 ? -10.409 0.823 -0.954 1.00 68.88 87 SER A O 1
ATOM 699 N N . GLU A 1 88 ? -10.708 -0.199 -2.933 1.00 64.94 88 GLU A N 1
ATOM 700 C CA . GLU A 1 88 ? -9.929 0.680 -3.797 1.00 64.94 88 GLU A CA 1
ATOM 701 C C . GLU A 1 88 ? -10.601 2.026 -4.094 1.00 64.94 88 GLU A C 1
ATOM 703 O O . GLU A 1 88 ? -9.911 2.975 -4.457 1.00 64.94 88 GLU A O 1
ATOM 708 N N . GLU A 1 89 ? -11.921 2.112 -3.948 1.00 73.19 89 GLU A N 1
ATOM 709 C CA . GLU A 1 89 ? -12.714 3.312 -4.234 1.00 73.19 89 GLU A CA 1
ATOM 710 C C . GLU A 1 89 ? -13.045 4.109 -2.967 1.00 73.19 89 GLU A C 1
ATOM 712 O O . GLU A 1 89 ? -13.640 5.184 -3.032 1.00 73.19 89 GLU A O 1
ATOM 717 N N . ILE A 1 90 ? -12.629 3.613 -1.799 1.00 83.19 90 ILE A N 1
ATOM 718 C CA . ILE A 1 90 ? -12.845 4.290 -0.526 1.00 83.19 90 ILE A CA 1
ATOM 719 C C . ILE A 1 90 ? -12.035 5.590 -0.486 1.00 83.19 90 ILE A C 1
ATOM 721 O O . ILE A 1 90 ? -10.801 5.587 -0.482 1.00 83.19 90 ILE A O 1
ATOM 725 N N . ILE A 1 91 ? -12.748 6.709 -0.371 1.00 84.69 91 ILE A N 1
ATOM 726 C CA . ILE A 1 91 ? -12.173 8.036 -0.162 1.00 84.69 91 ILE A CA 1
ATOM 727 C C . ILE A 1 91 ? -12.566 8.513 1.232 1.00 84.69 91 ILE A C 1
ATOM 729 O O . ILE A 1 91 ? -13.742 8.759 1.503 1.00 84.69 91 ILE A O 1
ATOM 733 N N . PHE A 1 92 ? -11.571 8.684 2.101 1.00 90.31 92 PHE A N 1
ATOM 734 C CA . PHE A 1 92 ? -11.780 9.298 3.407 1.00 90.31 92 PHE A CA 1
ATOM 735 C C . PHE A 1 92 ? -11.923 10.808 3.245 1.00 90.31 92 PHE A C 1
ATOM 737 O O . PHE A 1 92 ? -11.006 11.483 2.774 1.00 90.31 92 PHE A O 1
ATOM 744 N N . GLN A 1 93 ? -13.081 11.326 3.632 1.00 89.88 93 GLN A N 1
ATOM 745 C CA . GLN A 1 93 ? -13.366 12.753 3.625 1.00 89.88 93 GLN A CA 1
ATOM 746 C C . GLN A 1 93 ? -12.665 13.423 4.799 1.00 89.88 93 GLN A C 1
ATOM 748 O O . GLN A 1 93 ? -12.439 12.796 5.832 1.00 89.88 93 GLN A O 1
ATOM 753 N N . THR A 1 94 ? -12.331 14.697 4.645 1.00 87.75 94 THR A N 1
ATOM 754 C CA . THR A 1 94 ? -11.821 15.524 5.739 1.00 87.75 94 THR A CA 1
ATOM 755 C C . THR A 1 94 ? -12.997 16.231 6.424 1.00 87.75 94 THR A C 1
ATOM 757 O O . THR A 1 94 ? -13.853 16.752 5.710 1.00 87.75 94 THR A O 1
ATOM 760 N N . PRO A 1 95 ? -13.039 16.335 7.769 1.00 83.62 95 PRO A N 1
ATOM 761 C CA . PRO A 1 95 ? -14.153 16.999 8.450 1.00 83.62 95 PRO A CA 1
ATOM 762 C C . PRO A 1 95 ? -14.280 18.506 8.153 1.00 83.62 95 PRO A C 1
ATOM 764 O O . PRO A 1 95 ? -15.393 19.014 8.077 1.00 83.62 95 PRO A O 1
ATOM 767 N N . ASN A 1 96 ? -13.164 19.233 8.011 1.00 87.75 96 ASN A N 1
ATOM 768 C CA . ASN A 1 96 ? -13.120 20.643 7.597 1.00 87.75 96 ASN A CA 1
ATOM 769 C C . ASN A 1 96 ? -11.725 21.025 7.054 1.00 87.75 96 ASN A C 1
ATOM 771 O O . ASN A 1 96 ? -10.763 20.276 7.227 1.00 87.75 96 ASN A O 1
ATOM 775 N N . ALA A 1 97 ? -11.608 22.186 6.401 1.00 84.06 97 ALA A N 1
ATOM 776 C CA . ALA A 1 97 ? -10.363 22.626 5.764 1.00 84.06 97 ALA A CA 1
ATOM 777 C C . ALA A 1 97 ? -9.196 22.809 6.756 1.00 84.06 97 ALA A C 1
ATOM 779 O O . ALA A 1 97 ? -8.066 22.437 6.443 1.00 84.06 97 ALA A O 1
ATOM 780 N N . ASP A 1 98 ? -9.470 23.299 7.968 1.00 84.81 98 ASP A N 1
ATOM 781 C CA . ASP A 1 98 ? -8.441 23.661 8.954 1.00 84.81 98 ASP A CA 1
ATOM 782 C C . ASP A 1 98 ? -7.624 22.456 9.441 1.00 84.81 98 ASP A C 1
ATOM 784 O O . ASP A 1 98 ? -6.461 22.583 9.822 1.00 84.81 98 ASP A O 1
ATOM 788 N N . ILE A 1 99 ? -8.215 21.260 9.408 1.00 87.50 99 ILE A N 1
ATOM 789 C CA . ILE A 1 99 ? -7.577 20.017 9.866 1.00 87.50 99 ILE A CA 1
ATOM 790 C C . ILE A 1 99 ? -7.196 19.071 8.725 1.00 87.50 99 ILE A C 1
ATOM 792 O O . ILE A 1 99 ? -6.721 17.964 8.988 1.00 87.50 99 ILE A O 1
ATOM 796 N N . GLN A 1 100 ? -7.358 19.494 7.466 1.00 85.25 100 GLN A N 1
ATOM 797 C CA . GLN A 1 100 ? -7.116 18.665 6.282 1.00 85.25 100 GLN A CA 1
ATOM 798 C C . GLN A 1 100 ? -5.721 18.062 6.242 1.00 85.25 100 GLN A C 1
ATOM 800 O O . GLN A 1 100 ? -5.576 16.872 5.957 1.00 85.25 100 GLN A O 1
ATOM 805 N N . THR A 1 101 ? -4.705 18.859 6.551 1.00 85.31 101 THR A N 1
ATOM 806 C CA . THR A 1 101 ? -3.309 18.422 6.529 1.00 85.31 101 THR A CA 1
ATOM 807 C C . THR A 1 101 ? -3.059 17.301 7.539 1.00 85.31 101 THR A C 1
ATOM 809 O O . THR A 1 101 ? -2.595 16.225 7.166 1.00 85.31 101 THR A O 1
ATOM 812 N N . ASN A 1 102 ? -3.446 17.505 8.801 1.00 86.31 102 ASN A N 1
ATOM 813 C CA . ASN A 1 102 ? -3.245 16.524 9.874 1.00 86.31 102 ASN A CA 1
ATOM 814 C C . ASN A 1 102 ? -4.063 15.250 9.644 1.00 86.31 102 ASN A C 1
ATOM 816 O O . ASN A 1 102 ? -3.542 14.143 9.795 1.00 86.31 102 ASN A O 1
ATOM 820 N N . PHE A 1 103 ? -5.310 15.400 9.193 1.00 91.56 103 PHE A N 1
ATOM 821 C CA . PHE A 1 103 ? -6.162 14.266 8.865 1.00 91.56 103 PHE A CA 1
ATOM 822 C C . PHE A 1 103 ? -5.574 13.456 7.702 1.00 91.56 103 PHE A C 1
ATOM 824 O O . PHE A 1 103 ? -5.473 12.235 7.786 1.00 91.56 103 PHE A O 1
ATOM 831 N N . SER A 1 104 ? -5.086 14.124 6.653 1.00 87.62 104 SER A N 1
ATOM 832 C CA . SER A 1 104 ? -4.449 13.463 5.506 1.00 87.62 104 SER A CA 1
ATOM 833 C C . SER A 1 104 ? -3.191 12.691 5.905 1.00 87.62 104 SER A C 1
ATOM 835 O O . SER A 1 104 ? -2.980 11.583 5.408 1.00 87.62 104 SER A O 1
ATOM 837 N N . TYR A 1 105 ? -2.377 13.231 6.819 1.00 87.62 105 TYR A N 1
ATOM 838 C CA . TYR A 1 105 ? -1.222 12.514 7.362 1.00 87.62 105 TYR A CA 1
ATOM 839 C C . TYR A 1 105 ? -1.635 11.271 8.151 1.00 87.62 105 TYR A C 1
ATOM 841 O O . TYR A 1 105 ? -1.058 10.211 7.927 1.00 87.62 105 TYR A O 1
ATOM 849 N N . MET A 1 106 ? -2.663 11.362 9.000 1.00 93.12 106 MET A N 1
ATOM 850 C CA . MET A 1 106 ? -3.198 10.206 9.730 1.00 93.12 106 MET A CA 1
ATOM 851 C C . MET A 1 106 ? -3.710 9.121 8.768 1.00 93.12 106 MET A C 1
ATOM 853 O O . MET A 1 106 ? -3.363 7.950 8.910 1.00 93.12 106 MET A O 1
ATOM 857 N N . ILE A 1 107 ? -4.485 9.496 7.746 1.00 92.56 107 ILE A N 1
ATOM 858 C CA . ILE A 1 107 ? -4.986 8.566 6.720 1.00 92.56 107 ILE A CA 1
ATOM 859 C C . ILE A 1 107 ? -3.829 7.908 5.948 1.00 92.56 107 ILE A C 1
ATOM 861 O O . ILE A 1 107 ? -3.876 6.709 5.659 1.00 92.56 107 ILE A O 1
ATOM 865 N N . ALA A 1 108 ? -2.780 8.664 5.614 1.00 87.62 108 ALA A N 1
ATOM 866 C CA . ALA A 1 108 ? -1.600 8.133 4.939 1.00 87.62 108 ALA A CA 1
ATOM 867 C C . ALA A 1 108 ? -0.804 7.173 5.837 1.00 87.62 108 ALA A C 1
ATOM 869 O O . ALA A 1 108 ? -0.499 6.062 5.404 1.00 87.62 108 ALA A O 1
ATOM 870 N N . ASP A 1 109 ? -0.515 7.565 7.080 1.00 87.94 109 ASP A N 1
ATOM 871 C CA . ASP A 1 109 ? 0.253 6.751 8.024 1.00 87.94 109 ASP A CA 1
ATOM 872 C C . ASP A 1 109 ? -0.476 5.448 8.370 1.00 87.94 109 ASP A C 1
ATOM 874 O O . ASP A 1 109 ? 0.137 4.387 8.393 1.00 87.94 109 ASP A O 1
ATOM 878 N N . LEU A 1 110 ? -1.801 5.480 8.528 1.00 91.44 110 LEU A N 1
ATOM 879 C CA . LEU A 1 110 ? -2.622 4.284 8.753 1.00 91.44 110 LEU A CA 1
ATOM 880 C C . LEU A 1 110 ? -2.810 3.412 7.496 1.00 91.44 110 LEU A C 1
ATOM 882 O O . LEU A 1 110 ? -3.455 2.359 7.556 1.00 91.44 110 LEU A O 1
ATOM 886 N N . GLY A 1 111 ? -2.232 3.805 6.357 1.00 87.12 111 GLY A N 1
ATOM 887 C CA . GLY A 1 111 ? -2.316 3.066 5.097 1.00 87.12 111 GLY A CA 1
ATOM 888 C C . GLY A 1 111 ? -3.733 3.011 4.521 1.00 87.12 111 GLY A C 1
ATOM 889 O O . GLY A 1 111 ? -4.082 2.044 3.840 1.00 87.12 111 GLY A O 1
ATOM 890 N N . LEU A 1 112 ? -4.549 4.022 4.829 1.00 89.69 112 LEU A N 1
ATOM 891 C CA . LEU A 1 112 ? -5.941 4.163 4.401 1.00 89.69 112 LEU A CA 1
ATOM 892 C C . LEU A 1 112 ? -6.075 4.990 3.114 1.00 89.69 112 LEU A C 1
ATOM 894 O O . LEU A 1 112 ? -7.086 4.897 2.425 1.00 89.69 112 LEU A O 1
ATOM 898 N N . ASN A 1 113 ? -5.040 5.752 2.740 1.00 77.50 113 ASN A N 1
ATOM 899 C CA . ASN A 1 113 ? -4.977 6.424 1.443 1.00 77.50 113 ASN A CA 1
ATOM 900 C C . ASN A 1 113 ? -4.610 5.419 0.343 1.00 77.50 113 ASN A C 1
ATOM 902 O O . ASN A 1 113 ? -3.446 5.282 -0.039 1.00 77.50 113 ASN A O 1
ATOM 906 N N . ARG A 1 114 ? -5.605 4.685 -0.153 1.00 62.56 114 ARG A N 1
ATOM 907 C CA . ARG A 1 114 ? -5.436 3.733 -1.251 1.00 62.56 114 ARG A CA 1
ATOM 908 C C . ARG A 1 114 ? -5.971 4.274 -2.563 1.00 62.56 114 ARG A C 1
ATOM 910 O O . ARG A 1 114 ? -6.647 3.564 -3.294 1.00 62.56 114 ARG A O 1
ATOM 917 N N . LYS A 1 115 ? -5.487 5.446 -2.979 1.00 58.81 115 LYS A N 1
ATOM 918 C CA . LYS A 1 115 ? -5.137 5.522 -4.402 1.00 58.81 115 LYS A CA 1
ATOM 919 C C . LYS A 1 115 ? -4.111 4.423 -4.610 1.0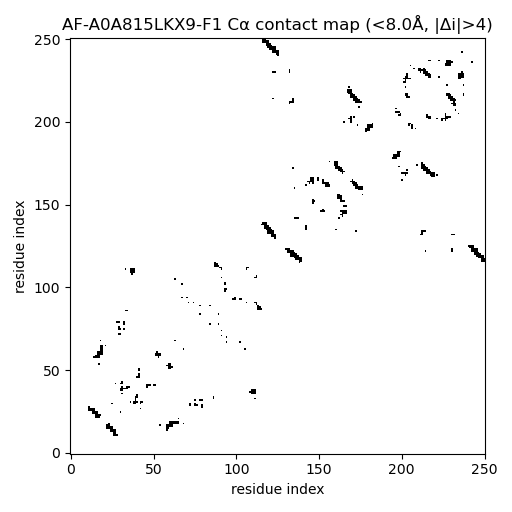0 58.81 115 LYS A C 1
ATOM 921 O O . LYS A 1 115 ? -3.030 4.491 -4.029 1.00 58.81 115 LYS A O 1
ATOM 926 N N . SER A 1 116 ? -4.483 3.352 -5.302 1.00 54.97 116 SER A N 1
ATOM 927 C CA . SER A 1 116 ? -3.576 2.252 -5.598 1.00 54.97 116 SER A CA 1
ATOM 928 C C . SER A 1 116 ? -2.381 2.825 -6.351 1.00 54.97 116 SER A C 1
ATOM 930 O O . SER A 1 116 ? -2.450 3.006 -7.564 1.00 54.97 116 SER A O 1
ATOM 932 N N . ARG A 1 117 ? -1.316 3.174 -5.625 1.00 64.31 117 ARG A N 1
ATOM 933 C CA . ARG A 1 117 ? -0.093 3.704 -6.210 1.00 64.31 117 ARG A CA 1
ATOM 934 C C . ARG A 1 117 ? 0.504 2.556 -6.991 1.00 64.31 117 ARG A C 1
ATOM 936 O O . ARG A 1 117 ? 1.056 1.613 -6.417 1.00 64.31 117 ARG A O 1
ATOM 943 N N . LYS A 1 118 ? 0.275 2.589 -8.299 1.00 72.88 118 LYS A N 1
ATOM 944 C CA . LYS A 1 118 ? 0.961 1.689 -9.200 1.00 72.88 118 LYS A CA 1
ATOM 945 C C . LYS A 1 118 ? 2.401 2.159 -9.223 1.00 72.88 118 LYS A C 1
ATOM 947 O O . LYS A 1 118 ? 2.687 3.352 -9.218 1.00 72.88 118 LYS A O 1
ATOM 952 N N . ILE A 1 119 ? 3.304 1.215 -9.194 1.00 76.81 119 ILE A N 1
ATOM 953 C CA . ILE A 1 119 ? 4.692 1.462 -9.501 1.00 76.81 119 ILE A CA 1
ATOM 954 C C . ILE A 1 119 ? 4.928 0.992 -10.924 1.00 76.81 119 ILE A C 1
ATOM 956 O O . ILE A 1 119 ? 4.332 0.013 -11.373 1.00 76.81 119 ILE A O 1
ATOM 960 N N . LEU A 1 120 ? 5.761 1.733 -11.631 1.00 83.38 120 LEU A N 1
ATOM 961 C CA . LEU A 1 120 ? 6.322 1.345 -12.905 1.00 83.38 120 LEU A CA 1
ATOM 962 C C . LEU A 1 120 ? 7.749 0.903 -12.640 1.00 83.38 120 LEU A C 1
ATOM 964 O O . LEU A 1 120 ? 8.523 1.649 -12.040 1.00 83.38 120 LEU A O 1
ATOM 968 N N . VAL A 1 121 ? 8.078 -0.293 -13.105 1.00 83.00 121 VAL A N 1
ATOM 969 C CA . VAL A 1 121 ? 9.437 -0.812 -13.105 1.00 83.00 121 VAL A CA 1
ATOM 970 C C . VAL A 1 121 ? 9.918 -0.915 -14.542 1.00 83.00 121 VAL A C 1
ATOM 972 O O . VAL A 1 121 ? 9.246 -1.507 -15.392 1.00 83.00 121 VAL A O 1
ATOM 975 N N . ALA A 1 122 ? 11.074 -0.318 -14.802 1.00 86.25 122 ALA A N 1
ATOM 976 C CA . ALA A 1 122 ? 11.691 -0.286 -16.115 1.00 86.25 122 ALA A CA 1
ATOM 977 C C . ALA A 1 122 ? 13.212 -0.151 -16.013 1.00 86.25 122 ALA A C 1
ATOM 979 O O . ALA A 1 122 ? 13.778 0.080 -14.942 1.00 86.25 122 ALA A O 1
ATOM 980 N N . CYS A 1 123 ? 13.865 -0.238 -17.160 1.00 87.94 123 CYS A N 1
ATOM 981 C CA . CYS A 1 123 ? 15.292 -0.008 -17.319 1.00 87.94 123 CYS A CA 1
ATOM 982 C C . CYS A 1 123 ? 15.567 0.771 -18.605 1.00 87.94 123 CYS A C 1
ATOM 984 O O . CYS A 1 123 ? 14.745 0.776 -19.529 1.00 87.94 123 CYS A O 1
ATOM 986 N N . ARG A 1 124 ? 16.712 1.457 -18.657 1.00 90.19 124 ARG A N 1
ATOM 987 C CA . ARG A 1 124 ? 17.166 2.181 -19.853 1.00 90.19 124 ARG A CA 1
ATOM 988 C C . ARG A 1 124 ? 18.663 2.498 -19.806 1.00 90.19 124 ARG A C 1
ATOM 990 O O . ARG A 1 124 ? 19.239 2.469 -18.717 1.00 90.19 124 ARG A O 1
ATOM 997 N N . PRO A 1 125 ? 19.265 2.901 -20.939 1.00 91.56 125 PRO A N 1
ATOM 998 C CA . PRO A 1 125 ? 20.554 3.573 -20.929 1.00 91.56 125 PRO A CA 1
ATOM 999 C C . PRO A 1 125 ? 20.489 4.901 -20.165 1.00 91.56 125 PRO A C 1
ATOM 1001 O O . PRO A 1 125 ? 19.500 5.639 -20.263 1.00 91.56 125 PRO A O 1
ATOM 1004 N N . VAL A 1 126 ? 21.557 5.231 -19.444 1.00 90.75 126 VAL A N 1
ATOM 1005 C CA . VAL A 1 126 ? 21.706 6.508 -18.736 1.00 90.75 126 VAL A CA 1
ATOM 1006 C C . VAL A 1 126 ? 21.572 7.666 -19.732 1.00 90.75 126 VAL A C 1
ATOM 1008 O O . VAL A 1 126 ? 22.177 7.665 -20.803 1.00 90.75 126 VAL A O 1
ATOM 1011 N N . GLY A 1 127 ? 20.733 8.650 -19.397 1.00 88.44 127 GLY A N 1
ATOM 1012 C CA . GLY A 1 127 ? 20.454 9.823 -20.238 1.00 88.44 127 GLY A CA 1
ATOM 1013 C C . GLY A 1 127 ? 19.389 9.624 -21.329 1.00 88.44 127 GLY A C 1
ATOM 1014 O O . GLY A 1 127 ? 18.979 10.598 -21.964 1.00 88.44 127 GLY A O 1
ATOM 1015 N N . ASN A 1 128 ? 18.871 8.408 -21.545 1.00 89.25 128 ASN A N 1
ATOM 1016 C CA . ASN A 1 128 ? 17.804 8.180 -22.525 1.00 89.25 128 ASN A CA 1
ATOM 1017 C C . ASN A 1 128 ? 16.405 8.439 -21.937 1.00 89.25 128 ASN A C 1
ATOM 1019 O O . ASN A 1 128 ? 15.673 7.533 -21.551 1.00 89.25 128 ASN A O 1
ATOM 1023 N N . HIS A 1 129 ? 15.971 9.695 -21.913 1.00 84.75 129 HIS A N 1
ATOM 1024 C CA . HIS A 1 129 ? 14.668 10.043 -21.330 1.00 84.75 129 HIS A CA 1
ATOM 1025 C C . HIS A 1 129 ? 13.445 9.690 -22.192 1.00 84.75 129 HIS A C 1
ATOM 1027 O O . HIS A 1 129 ? 12.319 9.889 -21.742 1.00 84.75 129 HIS A O 1
ATOM 1033 N N . LYS A 1 130 ? 13.643 9.178 -23.414 1.00 84.94 130 LYS A N 1
ATOM 1034 C CA . LYS A 1 130 ? 12.561 8.951 -24.387 1.00 84.94 130 LYS A CA 1
ATOM 1035 C C . LYS A 1 130 ? 12.101 7.502 -24.459 1.00 84.94 130 LYS A C 1
ATOM 1037 O O . LYS A 1 130 ? 10.941 7.262 -24.779 1.00 84.94 130 LYS A O 1
ATOM 1042 N N . THR A 1 131 ? 12.986 6.557 -24.154 1.00 82.00 131 THR A N 1
ATOM 1043 C CA . THR A 1 131 ? 12.696 5.130 -24.294 1.00 82.00 131 THR A CA 1
ATOM 1044 C C . THR A 1 131 ? 12.934 4.404 -22.981 1.00 82.00 131 THR A C 1
ATOM 1046 O O . THR A 1 131 ? 13.992 4.527 -22.367 1.00 82.00 131 THR A O 1
ATOM 1049 N N . LEU A 1 132 ? 11.930 3.635 -22.568 1.00 82.38 132 LEU A N 1
ATOM 1050 C CA . LEU A 1 132 ? 11.972 2.758 -21.408 1.00 82.38 132 LEU A CA 1
ATOM 1051 C C . LEU A 1 132 ? 11.675 1.341 -21.877 1.00 82.38 132 LEU A C 1
ATOM 1053 O O . LEU A 1 132 ? 10.669 1.119 -22.552 1.00 82.38 132 LEU A O 1
ATOM 1057 N N . THR A 1 133 ? 12.503 0.387 -21.471 1.00 82.56 133 THR A N 1
ATOM 1058 C CA . THR A 1 133 ? 12.110 -1.018 -21.530 1.00 82.56 133 THR A CA 1
ATOM 1059 C C . THR A 1 133 ? 11.221 -1.265 -20.324 1.00 82.56 133 THR A C 1
ATOM 1061 O O . THR A 1 133 ? 11.697 -1.371 -19.190 1.00 82.56 133 THR A O 1
ATOM 1064 N N . LEU A 1 134 ? 9.911 -1.226 -20.568 1.00 73.56 134 LEU A N 1
ATOM 1065 C CA . LEU A 1 134 ? 8.903 -1.415 -19.540 1.00 73.56 134 LEU A CA 1
ATOM 1066 C C . LEU A 1 134 ? 8.813 -2.885 -19.172 1.00 73.56 134 LEU A C 1
ATOM 1068 O O . LEU A 1 134 ? 8.672 -3.744 -20.036 1.00 73.56 134 LEU A O 1
ATOM 1072 N N . THR A 1 135 ? 8.804 -3.142 -17.876 1.00 69.94 135 THR A N 1
ATOM 1073 C CA . THR A 1 135 ? 8.725 -4.501 -17.373 1.00 69.94 135 THR A CA 1
ATOM 1074 C C . THR A 1 135 ? 7.415 -4.782 -16.658 1.00 69.94 135 THR A C 1
ATOM 1076 O O . THR A 1 135 ? 6.795 -5.819 -16.860 1.00 69.94 135 THR A O 1
ATOM 1079 N N . GLY A 1 136 ? 6.968 -3.855 -15.819 1.00 70.19 136 GLY A N 1
ATOM 1080 C CA . GLY A 1 136 ? 5.746 -4.051 -15.062 1.00 70.19 136 GLY A CA 1
ATOM 1081 C C . GLY A 1 136 ? 5.171 -2.732 -14.599 1.00 70.19 136 GLY A C 1
ATOM 1082 O O . GLY A 1 136 ? 5.900 -1.823 -14.205 1.00 70.19 136 GLY A O 1
ATOM 1083 N N . VAL A 1 137 ? 3.844 -2.647 -14.631 1.00 72.44 137 VAL A N 1
ATOM 1084 C CA . VAL A 1 137 ? 3.088 -1.578 -13.982 1.00 72.44 137 VAL A CA 1
ATOM 1085 C C . VAL A 1 137 ? 2.021 -2.223 -13.118 1.00 72.44 137 VAL A C 1
ATOM 1087 O O . VAL A 1 137 ? 1.159 -2.946 -13.614 1.00 72.44 137 VAL A O 1
ATOM 1090 N N . GLY A 1 138 ? 2.059 -1.974 -11.817 1.00 70.88 138 GLY A N 1
ATOM 1091 C CA . GLY A 1 138 ? 1.171 -2.663 -10.887 1.00 70.88 138 GLY A CA 1
ATOM 1092 C C . GLY A 1 138 ? 1.327 -2.169 -9.463 1.00 70.88 138 GLY A C 1
ATOM 1093 O O . GLY A 1 138 ? 2.165 -1.319 -9.181 1.00 70.88 138 GLY A O 1
ATOM 1094 N N . LYS A 1 139 ? 0.500 -2.668 -8.542 1.00 69.31 139 LYS A N 1
ATOM 1095 C CA . LYS A 1 139 ? 0.670 -2.356 -7.116 1.00 69.31 139 LYS A CA 1
ATOM 1096 C C . LYS A 1 139 ? 2.024 -2.918 -6.653 1.00 69.31 139 LYS A C 1
ATOM 1098 O O . LYS A 1 139 ? 2.464 -3.941 -7.169 1.00 69.31 139 LYS A O 1
ATOM 1103 N N . TRP A 1 140 ? 2.658 -2.302 -5.651 1.00 69.06 140 TRP A N 1
ATOM 1104 C CA . TRP A 1 140 ? 3.929 -2.801 -5.093 1.00 69.06 140 TRP A CA 1
ATOM 1105 C C . TRP A 1 140 ? 3.874 -4.302 -4.778 1.00 69.06 140 TRP A C 1
ATOM 1107 O O . TRP A 1 140 ? 4.688 -5.073 -5.259 1.00 69.06 140 TRP A O 1
ATOM 1117 N N . GLN A 1 141 ? 2.834 -4.724 -4.062 1.00 63.62 141 GLN A N 1
ATOM 1118 C CA . GLN A 1 141 ? 2.572 -6.121 -3.694 1.00 63.62 141 GLN A CA 1
ATOM 1119 C C . GLN A 1 141 ? 2.236 -7.058 -4.869 1.00 63.62 141 GLN A C 1
ATOM 1121 O O . GLN A 1 141 ? 2.127 -8.262 -4.668 1.00 63.62 141 GLN A O 1
ATOM 1126 N N . ASP A 1 142 ? 1.980 -6.517 -6.060 1.00 64.06 142 ASP A N 1
ATOM 1127 C CA . ASP A 1 142 ? 1.765 -7.309 -7.273 1.00 64.06 142 ASP A CA 1
ATOM 1128 C C . ASP A 1 142 ? 3.071 -7.487 -8.051 1.00 64.06 142 ASP A C 1
ATOM 1130 O O . ASP A 1 142 ? 3.270 -8.531 -8.654 1.00 64.06 142 ASP A O 1
ATOM 1134 N N . LEU A 1 143 ? 3.955 -6.480 -8.036 1.00 64.62 143 LEU A N 1
ATOM 1135 C CA . LEU A 1 143 ? 5.244 -6.542 -8.735 1.00 64.62 143 LEU A CA 1
ATOM 1136 C C . LEU A 1 143 ? 6.370 -7.128 -7.870 1.00 64.62 143 LEU A C 1
ATOM 1138 O O . LEU A 1 143 ? 7.322 -7.688 -8.399 1.00 64.62 143 LEU A O 1
ATOM 1142 N N . PHE A 1 144 ? 6.270 -6.995 -6.547 1.00 65.19 144 PHE A N 1
ATOM 1143 C CA . PHE A 1 144 ? 7.290 -7.397 -5.582 1.00 65.19 144 PHE A CA 1
ATOM 1144 C C . PHE A 1 144 ? 6.673 -8.291 -4.501 1.00 65.19 144 PHE A C 1
ATOM 1146 O O . PHE A 1 144 ? 6.363 -7.836 -3.396 1.00 65.19 144 PHE A O 1
ATOM 1153 N N . ARG A 1 145 ? 6.472 -9.576 -4.821 1.00 58.25 145 ARG A N 1
ATOM 1154 C CA . ARG A 1 145 ? 6.087 -10.599 -3.836 1.00 58.25 145 ARG A CA 1
ATOM 1155 C C . ARG A 1 145 ? 7.309 -11.401 -3.403 1.00 58.25 145 ARG A C 1
ATOM 1157 O O . ARG A 1 145 ? 7.905 -12.053 -4.255 1.00 58.25 145 ARG A O 1
ATOM 1164 N N . PRO A 1 146 ? 7.683 -11.398 -2.113 1.00 52.25 146 PRO A N 1
ATOM 1165 C CA . PRO A 1 146 ? 8.746 -12.267 -1.635 1.00 52.25 146 PRO A CA 1
ATOM 1166 C C . PRO A 1 146 ? 8.304 -13.734 -1.714 1.00 52.25 146 PRO A C 1
ATOM 1168 O O . PRO A 1 146 ? 7.207 -14.072 -1.267 1.00 52.25 146 PRO A O 1
ATOM 1171 N N . CYS A 1 147 ? 9.147 -14.614 -2.260 1.00 53.84 147 CYS A N 1
ATOM 1172 C CA . CYS A 1 147 ? 8.888 -16.053 -2.214 1.00 53.84 147 CYS A CA 1
ATOM 1173 C C . CYS A 1 147 ? 8.859 -16.546 -0.758 1.00 53.84 147 CYS A C 1
ATOM 1175 O O . CYS A 1 147 ? 9.650 -16.107 0.068 1.00 53.84 147 CYS A O 1
ATOM 1177 N N . SER A 1 148 ? 7.964 -17.479 -0.431 1.00 48.56 148 SE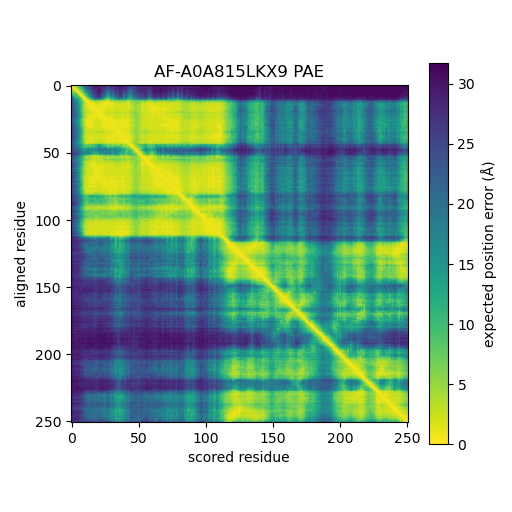R A N 1
ATOM 1178 C CA . SER A 1 148 ? 7.825 -18.023 0.930 1.00 48.56 148 SER A CA 1
ATOM 1179 C C . SER A 1 148 ? 8.826 -19.140 1.264 1.00 48.56 148 SER A C 1
ATOM 1181 O O . SER A 1 148 ? 8.927 -19.533 2.424 1.00 48.56 148 SER A O 1
ATOM 1183 N N . SER A 1 149 ? 9.586 -19.659 0.287 1.00 51.97 149 SER A N 1
ATOM 1184 C CA . SER A 1 149 ? 10.636 -20.659 0.526 1.00 51.97 149 SER A CA 1
ATOM 1185 C C . SER A 1 149 ? 11.786 -20.563 -0.482 1.00 51.97 149 SER A C 1
ATOM 1187 O O . SER A 1 149 ? 11.581 -20.197 -1.639 1.00 51.97 149 SER A O 1
ATOM 1189 N N . ASN A 1 150 ? 12.988 -20.962 -0.052 1.00 48.59 150 ASN A N 1
ATOM 1190 C CA . ASN A 1 150 ? 14.224 -20.946 -0.852 1.00 48.59 150 ASN A CA 1
ATOM 1191 C C . ASN A 1 150 ? 14.220 -21.935 -2.033 1.00 48.59 150 ASN A C 1
ATOM 1193 O O . ASN A 1 150 ? 15.134 -21.915 -2.855 1.00 48.59 150 ASN A O 1
ATOM 1197 N N . THR A 1 151 ? 13.231 -22.826 -2.101 1.00 45.16 151 THR A N 1
ATOM 1198 C CA . THR A 1 151 ? 13.230 -23.969 -3.026 1.00 45.16 151 THR A CA 1
ATOM 1199 C C . THR A 1 151 ? 12.108 -23.893 -4.059 1.00 45.16 151 THR A C 1
ATOM 1201 O O . THR A 1 151 ? 12.179 -24.567 -5.082 1.00 45.16 151 THR A O 1
ATOM 1204 N N . TYR A 1 152 ? 11.094 -23.057 -3.818 1.00 47.53 152 TYR A N 1
ATOM 1205 C CA . TYR A 1 152 ? 9.899 -22.963 -4.652 1.00 47.53 152 TYR A CA 1
ATOM 1206 C C . TYR A 1 152 ? 9.454 -21.507 -4.757 1.00 47.53 152 TYR A C 1
ATOM 1208 O O . TYR A 1 152 ? 8.512 -21.078 -4.091 1.00 47.53 152 TYR A O 1
ATOM 1216 N N . CYS A 1 153 ? 10.131 -20.735 -5.605 1.00 51.47 153 CYS A N 1
ATOM 1217 C CA . CYS A 1 153 ? 9.506 -19.532 -6.130 1.00 51.47 153 CYS A CA 1
ATOM 1218 C C . CYS A 1 153 ? 8.387 -19.964 -7.073 1.00 51.47 153 CYS A C 1
ATOM 1220 O O . CYS A 1 153 ? 8.630 -20.310 -8.227 1.00 51.47 153 CYS A O 1
ATOM 1222 N N . GLN A 1 154 ? 7.164 -20.014 -6.548 1.00 49.19 154 GLN A N 1
ATOM 1223 C CA . GLN A 1 154 ? 5.984 -20.082 -7.392 1.00 49.19 154 GLN A CA 1
ATOM 1224 C C . GLN A 1 154 ? 5.900 -18.749 -8.137 1.00 49.19 154 GLN A C 1
ATOM 1226 O O . GLN A 1 154 ? 5.857 -17.683 -7.526 1.00 49.19 154 GLN A O 1
ATOM 1231 N N . TYR A 1 155 ? 5.977 -18.827 -9.459 1.00 53.62 155 TYR A N 1
ATOM 1232 C CA . TYR A 1 155 ? 5.689 -17.716 -10.347 1.00 53.62 155 TYR A CA 1
ATOM 1233 C C . TYR A 1 155 ? 4.185 -17.455 -10.264 1.00 53.62 155 TYR A C 1
ATOM 1235 O O . TYR A 1 155 ? 3.375 -18.384 -10.276 1.00 53.62 155 TYR A O 1
ATOM 1243 N N . GLU A 1 156 ? 3.805 -16.191 -10.161 1.00 53.22 156 GLU A N 1
ATOM 1244 C CA . GLU A 1 156 ? 2.420 -15.792 -10.365 1.00 53.22 156 GLU A CA 1
ATOM 1245 C C . GLU A 1 156 ? 2.317 -15.166 -11.749 1.00 53.22 156 GLU A C 1
ATOM 1247 O O . GLU A 1 156 ? 3.139 -14.333 -12.129 1.00 53.22 156 GLU A O 1
ATOM 1252 N N . MET A 1 157 ? 1.313 -15.589 -12.511 1.00 55.75 157 MET A N 1
ATOM 1253 C CA . MET A 1 157 ? 0.979 -14.975 -13.788 1.00 55.75 157 MET A CA 1
ATOM 1254 C C . MET A 1 157 ? 0.002 -13.840 -13.525 1.00 55.75 157 MET A C 1
ATOM 1256 O O . MET A 1 157 ? -1.096 -14.068 -13.011 1.00 55.75 157 MET A O 1
ATOM 1260 N N . LYS A 1 158 ? 0.373 -12.615 -13.899 1.00 52.38 158 LYS A N 1
ATOM 1261 C CA . LYS A 1 158 ? -0.557 -11.483 -13.874 1.00 52.38 158 LYS A CA 1
ATOM 1262 C C . LYS A 1 158 ? -0.414 -10.679 -15.155 1.00 52.38 158 LYS A C 1
ATOM 1264 O O . LYS A 1 158 ? 0.671 -10.199 -15.460 1.00 52.38 158 LYS A O 1
ATOM 1269 N N . ASN A 1 159 ? -1.516 -10.525 -15.891 1.00 54.12 159 ASN A N 1
ATOM 1270 C CA . ASN A 1 159 ? -1.549 -9.824 -17.182 1.00 54.12 159 ASN A CA 1
ATOM 1271 C C . ASN A 1 159 ? -0.495 -10.352 -18.178 1.00 54.12 159 ASN A C 1
ATOM 1273 O O . ASN A 1 159 ? 0.231 -9.566 -18.778 1.00 54.12 159 ASN A O 1
ATOM 1277 N N . ASP A 1 160 ? -0.377 -11.678 -18.298 1.00 57.50 160 ASP A N 1
ATOM 1278 C CA . ASP A 1 160 ? 0.580 -12.367 -19.181 1.00 57.50 160 ASP A CA 1
ATOM 1279 C C . ASP A 1 160 ? 2.073 -12.117 -18.903 1.00 57.50 160 ASP A C 1
ATOM 1281 O O . ASP A 1 160 ? 2.916 -12.411 -19.751 1.00 57.50 160 ASP A O 1
ATOM 1285 N N . ILE A 1 161 ? 2.407 -11.613 -17.714 1.00 56.41 161 ILE A N 1
ATOM 1286 C CA . ILE A 1 161 ? 3.785 -11.436 -17.244 1.00 56.41 161 ILE A CA 1
ATOM 1287 C C . ILE A 1 161 ? 4.039 -12.433 -16.112 1.00 56.41 161 ILE A C 1
ATOM 1289 O O . ILE A 1 161 ? 3.219 -12.554 -15.195 1.00 56.41 161 ILE A O 1
ATOM 1293 N N . ALA A 1 162 ? 5.167 -13.140 -16.189 1.00 60.66 162 ALA A N 1
ATOM 1294 C CA . ALA A 1 162 ? 5.644 -14.015 -15.127 1.00 60.66 162 ALA A CA 1
ATOM 1295 C C . ALA A 1 162 ? 6.601 -13.246 -14.209 1.00 60.66 162 ALA A C 1
ATOM 1297 O O . ALA A 1 162 ? 7.556 -12.617 -14.675 1.00 60.66 162 ALA A O 1
ATOM 1298 N N . PHE A 1 163 ? 6.353 -13.316 -12.901 1.00 62.88 163 PHE A N 1
ATOM 1299 C CA . PHE A 1 163 ? 7.142 -12.630 -11.875 1.00 62.88 163 PHE A CA 1
ATOM 1300 C C . PHE A 1 163 ? 7.884 -13.641 -10.998 1.00 62.88 163 PHE A C 1
ATOM 1302 O O . PHE A 1 163 ? 7.308 -14.662 -10.614 1.00 62.88 163 PHE A O 1
ATOM 1309 N N . TYR A 1 164 ? 9.132 -13.342 -10.623 1.00 62.69 164 TYR A N 1
ATOM 1310 C CA . TYR A 1 164 ? 9.858 -14.116 -9.612 1.00 62.69 164 TYR A CA 1
ATOM 1311 C C . TYR A 1 164 ? 10.749 -13.237 -8.720 1.00 62.69 164 TYR A C 1
ATOM 1313 O O . TYR A 1 164 ? 11.340 -12.249 -9.161 1.00 62.69 164 TYR A O 1
ATOM 1321 N N . TYR A 1 165 ? 10.869 -13.622 -7.444 1.00 58.81 165 TYR A N 1
ATOM 1322 C CA . TYR A 1 165 ? 11.701 -12.939 -6.449 1.00 58.81 165 TYR A CA 1
ATOM 1323 C C . TYR A 1 165 ? 12.478 -13.946 -5.593 1.00 58.81 165 TYR A C 1
ATOM 1325 O O . TYR A 1 165 ? 11.946 -14.505 -4.638 1.00 58.81 165 TYR A O 1
ATOM 1333 N N . ALA A 1 166 ? 13.758 -14.167 -5.883 1.00 54.88 166 ALA A N 1
ATOM 1334 C CA . ALA A 1 166 ? 14.606 -14.983 -5.020 1.00 54.88 166 ALA A CA 1
ATOM 1335 C C . ALA A 1 166 ? 15.061 -14.130 -3.827 1.00 54.88 166 ALA A C 1
ATOM 1337 O O . ALA A 1 166 ? 15.824 -13.184 -4.018 1.00 54.88 166 ALA A O 1
ATOM 1338 N N . LEU A 1 167 ? 14.568 -14.493 -2.633 1.00 48.66 167 LEU A N 1
ATOM 1339 C CA . LEU A 1 167 ? 14.601 -13.811 -1.322 1.00 48.66 167 LEU A CA 1
ATOM 1340 C C . LEU A 1 167 ? 15.849 -12.982 -0.940 1.00 48.66 167 LEU A C 1
ATOM 1342 O O . LEU A 1 167 ? 15.766 -12.168 -0.023 1.00 48.66 167 LEU A O 1
ATOM 1346 N N . ASP A 1 168 ? 16.990 -13.159 -1.594 1.00 53.12 168 ASP A N 1
ATOM 1347 C CA . ASP A 1 168 ? 18.252 -12.492 -1.272 1.00 53.12 168 ASP A CA 1
ATOM 1348 C C . ASP A 1 168 ? 19.202 -12.268 -2.468 1.00 53.12 168 ASP A C 1
ATOM 1350 O O . ASP A 1 168 ? 20.266 -11.664 -2.298 1.00 53.12 168 ASP A O 1
ATOM 1354 N N . GLN A 1 169 ? 18.864 -12.754 -3.667 1.00 54.88 169 GLN A N 1
ATOM 1355 C CA . GLN A 1 169 ? 19.839 -12.900 -4.756 1.00 54.88 169 GLN A CA 1
ATOM 1356 C C . GLN A 1 169 ? 19.460 -12.161 -6.024 1.00 54.88 169 GLN A C 1
ATOM 1358 O O . GLN A 1 169 ? 20.336 -11.531 -6.617 1.00 54.88 169 GLN A O 1
ATOM 1363 N N . ALA A 1 170 ? 18.195 -12.218 -6.431 1.00 58.31 170 ALA A N 1
ATOM 1364 C CA . ALA A 1 170 ? 17.751 -11.616 -7.674 1.00 58.31 170 ALA A CA 1
ATOM 1365 C C . ALA A 1 170 ? 16.231 -11.474 -7.732 1.00 58.31 170 ALA A C 1
ATOM 1367 O O . ALA A 1 170 ? 15.484 -12.208 -7.086 1.00 58.31 170 ALA A O 1
ATOM 1368 N N . TRP A 1 171 ? 15.780 -10.555 -8.568 1.00 67.00 171 TRP A N 1
ATOM 1369 C CA . TRP A 1 171 ? 14.388 -10.428 -8.969 1.00 67.00 171 TRP A CA 1
ATOM 1370 C C . TRP A 1 171 ? 14.333 -10.220 -10.475 1.00 67.00 171 TRP A C 1
ATOM 1372 O O . TRP A 1 171 ? 15.248 -9.632 -11.059 1.00 67.00 171 TRP A O 1
ATOM 1382 N N . GLY A 1 172 ? 13.281 -10.719 -11.113 1.00 65.38 172 GLY A N 1
ATOM 1383 C CA . GLY A 1 172 ? 13.161 -10.612 -12.554 1.00 65.38 172 GLY A CA 1
ATOM 1384 C C . GLY A 1 172 ? 11.773 -10.920 -13.084 1.00 65.38 172 GLY A C 1
ATOM 1385 O O . GLY A 1 172 ? 10.856 -11.295 -12.349 1.00 65.38 172 GLY A O 1
ATOM 1386 N N . PHE A 1 173 ? 11.643 -10.700 -14.384 1.00 68.19 173 PHE A N 1
ATOM 1387 C CA . PHE A 1 173 ? 10.403 -10.764 -15.132 1.00 68.19 173 PHE A CA 1
ATOM 1388 C C . PHE A 1 173 ? 10.675 -11.378 -16.494 1.00 68.19 173 PHE A C 1
ATOM 1390 O O . PHE A 1 173 ? 11.688 -11.080 -17.139 1.00 68.19 173 PHE A O 1
ATOM 1397 N N . GLU A 1 174 ? 9.725 -12.187 -16.936 1.00 62.41 174 GLU A N 1
ATOM 1398 C CA . GLU A 1 174 ? 9.675 -12.737 -18.282 1.00 62.41 174 GLU A CA 1
ATOM 1399 C C . GLU A 1 174 ? 8.351 -12.330 -18.941 1.00 62.41 174 GLU A C 1
ATOM 1401 O O . GLU A 1 174 ? 7.290 -12.325 -18.306 1.00 62.41 174 GLU A O 1
ATOM 1406 N N . GLY A 1 175 ? 8.427 -11.941 -20.215 1.00 58.53 175 GLY A N 1
ATOM 1407 C CA . GLY A 1 175 ? 7.263 -11.572 -21.016 1.00 58.53 175 GLY A CA 1
ATOM 1408 C C . GLY A 1 175 ? 6.528 -12.776 -21.621 1.00 58.53 175 GLY A C 1
ATOM 1409 O O . GLY A 1 175 ? 7.117 -13.831 -21.807 1.00 58.53 175 GLY A O 1
ATOM 1410 N N . ARG A 1 176 ? 5.252 -12.537 -21.964 1.00 53.12 176 ARG A N 1
ATOM 1411 C CA . ARG A 1 176 ? 4.249 -13.378 -22.660 1.00 53.12 176 ARG A CA 1
ATOM 1412 C C . ARG A 1 176 ? 4.073 -14.819 -22.148 1.00 53.12 176 ARG A C 1
ATOM 1414 O O . ARG A 1 176 ? 4.916 -15.689 -22.303 1.00 53.12 176 ARG A O 1
ATOM 1421 N N . SER A 1 177 ? 2.860 -15.083 -21.658 1.00 49.34 177 SER A N 1
ATOM 1422 C CA . SER A 1 177 ? 2.425 -16.317 -20.986 1.00 49.34 177 SER A CA 1
ATOM 1423 C C . SER A 1 177 ? 2.447 -17.613 -21.792 1.00 49.34 177 SER A C 1
ATOM 1425 O O . SER A 1 177 ? 2.380 -18.684 -21.193 1.00 49.34 177 SER A O 1
ATOM 1427 N N . GLN A 1 178 ? 2.495 -17.548 -23.121 1.00 50.62 178 GLN A N 1
ATOM 1428 C CA . GLN A 1 178 ? 2.141 -18.692 -23.966 1.00 50.62 178 GLN A CA 1
ATOM 1429 C C . GLN A 1 178 ? 3.262 -19.734 -24.116 1.00 50.62 178 GLN A C 1
ATOM 1431 O O . GLN A 1 178 ? 2.976 -20.848 -24.542 1.00 50.62 178 GLN A O 1
ATOM 1436 N N . ASP A 1 179 ? 4.493 -19.422 -23.690 1.00 49.34 179 ASP A N 1
ATOM 1437 C CA . ASP A 1 179 ? 5.681 -20.222 -24.027 1.00 49.34 179 ASP A CA 1
ATOM 1438 C C . ASP A 1 179 ? 6.549 -20.642 -22.820 1.00 49.34 179 ASP A C 1
ATOM 1440 O O . ASP A 1 179 ? 7.671 -21.111 -23.009 1.00 49.34 179 ASP A O 1
ATOM 1444 N N . ILE A 1 180 ? 6.062 -20.510 -21.579 1.00 51.56 180 ILE A N 1
ATOM 1445 C CA . ILE A 1 180 ? 6.865 -20.765 -20.366 1.00 51.56 180 ILE A CA 1
ATOM 1446 C C . ILE A 1 180 ? 6.742 -22.231 -19.909 1.00 51.56 180 ILE A C 1
ATOM 1448 O O . ILE A 1 180 ? 5.648 -22.690 -19.573 1.00 51.56 180 ILE A O 1
ATOM 1452 N N . VAL A 1 181 ? 7.869 -22.954 -19.808 1.00 46.91 181 VAL A N 1
ATOM 1453 C CA . VAL A 1 181 ? 7.969 -24.256 -19.109 1.00 46.91 181 VAL A CA 1
ATOM 1454 C C . VAL A 1 181 ? 8.966 -24.162 -17.963 1.00 46.91 181 VAL A C 1
ATOM 1456 O O . VAL A 1 181 ? 10.094 -23.698 -18.098 1.00 46.91 181 VAL A O 1
ATOM 1459 N N . LEU A 1 182 ? 8.545 -24.639 -16.797 1.00 48.44 182 LEU A N 1
ATOM 1460 C CA . LEU A 1 182 ? 9.286 -24.513 -15.550 1.00 48.44 182 LEU A CA 1
ATOM 1461 C C . LEU A 1 182 ? 10.437 -25.514 -15.475 1.00 48.44 182 LEU A C 1
ATOM 1463 O O . LEU A 1 182 ? 10.226 -26.703 -15.223 1.00 48.44 182 LEU A O 1
ATOM 1467 N N . ALA A 1 183 ? 11.672 -25.029 -15.557 1.00 43.47 183 ALA A N 1
ATOM 1468 C CA . ALA A 1 183 ? 12.803 -25.775 -15.024 1.00 43.47 183 ALA A CA 1
ATOM 1469 C C . ALA A 1 183 ? 12.780 -25.669 -13.491 1.00 43.47 183 ALA A C 1
ATOM 1471 O O . ALA A 1 183 ? 13.483 -24.863 -12.884 1.00 43.47 183 ALA A O 1
ATOM 1472 N N . SER A 1 184 ? 11.950 -26.487 -12.834 1.00 40.31 184 SER A N 1
ATOM 1473 C CA . SER A 1 184 ? 12.227 -26.815 -11.433 1.00 40.31 184 SER A CA 1
ATOM 1474 C C . SER A 1 184 ? 13.627 -27.435 -11.379 1.00 40.31 184 SER A C 1
ATOM 1476 O O . SER A 1 184 ? 13.993 -28.193 -12.277 1.00 40.31 184 SER A O 1
ATOM 1478 N N . ASN A 1 185 ? 14.411 -27.172 -10.335 1.00 41.34 185 ASN A N 1
ATOM 1479 C CA . ASN A 1 185 ? 15.740 -27.774 -10.144 1.00 41.34 185 ASN A CA 1
ATOM 1480 C C . ASN A 1 185 ? 15.724 -29.323 -10.006 1.00 41.34 185 ASN A C 1
ATOM 1482 O O . ASN A 1 185 ? 16.720 -29.920 -9.593 1.00 41.34 185 ASN A O 1
ATOM 1486 N N . ASN A 1 186 ? 14.626 -30.002 -10.353 1.00 38.38 186 ASN A N 1
ATOM 1487 C CA . ASN A 1 186 ? 14.574 -31.449 -10.474 1.00 38.38 186 ASN A CA 1
ATOM 1488 C C . ASN A 1 186 ? 15.293 -31.892 -11.751 1.00 38.38 186 ASN A C 1
ATOM 1490 O O . ASN A 1 186 ? 14.759 -31.825 -12.856 1.00 38.38 186 ASN A O 1
ATOM 1494 N N . ARG A 1 187 ? 16.506 -32.414 -11.562 1.00 41.28 187 ARG A N 1
ATOM 1495 C CA . ARG A 1 187 ? 17.311 -33.166 -12.538 1.00 41.28 187 ARG A CA 1
ATOM 1496 C C . ARG A 1 187 ? 16.611 -34.449 -13.046 1.00 41.28 187 ARG A C 1
ATOM 1498 O O . ARG A 1 187 ? 17.182 -35.528 -12.914 1.00 41.28 187 ARG A O 1
ATOM 1505 N N . GLY A 1 188 ? 15.389 -34.398 -13.582 1.00 35.19 188 GLY A N 1
ATOM 1506 C CA . GLY A 1 188 ? 14.698 -35.655 -13.896 1.00 35.19 188 GLY A CA 1
ATOM 1507 C C . GLY A 1 188 ? 13.401 -35.668 -14.697 1.00 35.19 188 GLY A C 1
ATOM 1508 O O . GLY A 1 188 ? 12.880 -36.764 -14.878 1.00 35.19 188 GLY A O 1
ATOM 1509 N N . HIS A 1 189 ? 12.868 -34.557 -15.212 1.00 37.28 189 HIS A N 1
ATOM 1510 C CA . HIS A 1 189 ? 11.662 -34.636 -16.051 1.00 37.28 189 HIS A CA 1
ATOM 1511 C C . HIS A 1 189 ? 11.857 -34.023 -17.439 1.00 37.28 189 HIS A C 1
ATOM 1513 O O . HIS A 1 189 ? 11.817 -32.810 -17.618 1.00 37.28 189 HIS A O 1
ATOM 1519 N N . ASN A 1 190 ? 12.040 -34.912 -18.422 1.00 38.28 190 ASN A N 1
ATOM 1520 C CA . ASN A 1 190 ? 11.915 -34.629 -19.849 1.00 38.28 190 ASN A CA 1
ATOM 1521 C C . ASN A 1 190 ? 10.446 -34.318 -20.175 1.00 38.28 190 ASN A C 1
ATOM 1523 O O . ASN A 1 190 ? 9.648 -35.239 -20.350 1.00 38.28 190 ASN A O 1
ATOM 1527 N N . TYR A 1 191 ? 10.097 -33.037 -20.273 1.00 39.62 191 TYR A N 1
ATOM 1528 C CA . TYR A 1 191 ? 8.897 -32.606 -20.990 1.00 39.62 191 TYR A CA 1
ATOM 1529 C C . TYR A 1 191 ? 9.271 -32.340 -22.454 1.00 39.62 191 TYR A C 1
ATOM 1531 O O . TYR A 1 191 ? 10.313 -31.758 -22.746 1.00 39.62 191 TYR A O 1
ATOM 1539 N N . GLY A 1 192 ? 8.469 -32.882 -23.372 1.00 34.72 192 GLY A N 1
ATOM 1540 C CA . GLY A 1 192 ? 8.807 -33.032 -24.786 1.00 34.72 192 GLY A CA 1
ATOM 1541 C C . GLY A 1 192 ? 8.972 -31.722 -25.564 1.00 34.72 192 GLY A C 1
ATOM 1542 O O . GLY A 1 192 ? 8.223 -30.776 -25.373 1.00 34.72 192 GLY A O 1
ATOM 1543 N N . SER A 1 193 ? 9.961 -31.751 -26.463 1.00 36.22 193 SER A N 1
ATOM 1544 C CA . SER A 1 193 ? 10.205 -31.018 -27.723 1.00 36.22 193 SER A CA 1
ATOM 1545 C C . SER A 1 193 ? 9.168 -29.990 -28.246 1.00 36.22 193 SER A C 1
ATOM 1547 O O . SER A 1 193 ? 8.788 -30.030 -29.417 1.00 36.22 193 SER A O 1
ATOM 1549 N N . GLY A 1 194 ? 8.762 -29.023 -27.430 1.00 38.59 194 GLY A N 1
ATOM 1550 C CA . GLY A 1 194 ? 8.248 -27.722 -27.865 1.00 38.59 194 GLY A CA 1
ATOM 1551 C C . GLY A 1 194 ? 9.259 -26.641 -27.487 1.00 38.59 194 GLY A C 1
ATOM 1552 O O . GLY A 1 194 ? 9.870 -26.725 -26.426 1.00 38.59 194 GLY A O 1
ATOM 1553 N N . SER A 1 195 ? 9.478 -25.653 -28.356 1.00 43.28 195 SER A N 1
ATOM 1554 C CA . SER A 1 195 ? 10.418 -24.539 -28.145 1.00 43.28 195 SER A CA 1
ATOM 1555 C C . SER A 1 195 ? 9.923 -23.589 -27.041 1.00 43.28 195 SER A C 1
ATOM 1557 O O . SER A 1 195 ? 9.476 -22.486 -27.335 1.00 43.28 195 SER A O 1
ATOM 1559 N N . MET A 1 196 ? 9.960 -24.028 -25.783 1.00 47.62 196 MET A N 1
ATOM 1560 C CA . MET A 1 196 ? 9.436 -23.306 -24.618 1.00 47.62 196 MET A CA 1
ATOM 1561 C C . MET A 1 196 ? 10.591 -22.778 -23.752 1.00 47.62 196 MET A C 1
ATOM 1563 O O . MET A 1 196 ? 11.609 -23.455 -23.585 1.00 47.62 196 MET A O 1
ATOM 1567 N N . SER A 1 197 ? 10.469 -21.556 -23.226 1.00 48.81 197 SER A N 1
ATOM 1568 C CA . SER A 1 197 ? 11.514 -20.902 -22.434 1.00 48.81 197 SER A CA 1
ATOM 1569 C C . SER A 1 197 ? 11.527 -21.416 -20.993 1.00 48.81 197 SER A C 1
ATOM 1571 O O . SER A 1 197 ? 10.509 -21.460 -20.305 1.00 48.81 197 SER A O 1
ATOM 1573 N N . THR A 1 198 ? 12.712 -21.804 -20.521 1.00 53.25 198 THR A N 1
ATOM 1574 C CA . THR A 1 198 ? 12.977 -22.119 -19.113 1.00 53.25 198 THR A CA 1
ATOM 1575 C C . THR A 1 198 ? 13.663 -20.930 -18.445 1.00 53.25 198 THR A C 1
ATOM 1577 O O . THR A 1 198 ? 14.787 -20.599 -18.825 1.00 53.25 198 THR A O 1
ATOM 1580 N N . ILE A 1 199 ? 13.042 -20.315 -17.433 1.00 52.44 199 ILE A N 1
ATOM 1581 C CA . ILE A 1 199 ? 13.696 -19.266 -16.632 1.00 52.44 199 ILE A CA 1
ATOM 1582 C C . ILE A 1 199 ? 14.677 -19.914 -15.652 1.00 52.44 199 ILE A C 1
ATOM 1584 O O . ILE A 1 199 ? 14.272 -20.631 -14.734 1.00 52.44 199 ILE A O 1
ATOM 1588 N N . SER A 1 200 ? 15.970 -19.617 -15.790 1.00 55.97 200 SER A N 1
ATOM 1589 C CA . SER A 1 200 ? 16.929 -19.898 -14.720 1.00 55.97 200 SER A CA 1
ATOM 1590 C C . SER A 1 200 ? 16.758 -18.893 -13.577 1.00 55.97 200 SER A C 1
ATOM 1592 O O . SER A 1 200 ? 16.930 -17.689 -13.760 1.00 55.97 200 SER A O 1
ATOM 1594 N N . LEU A 1 201 ? 16.492 -19.397 -12.369 1.00 53.50 201 LEU A N 1
ATOM 1595 C CA . LEU A 1 201 ? 16.426 -18.605 -11.132 1.00 53.50 201 LEU A CA 1
ATOM 1596 C C . LEU A 1 201 ? 17.810 -18.147 -10.624 1.00 53.50 201 LEU A C 1
ATOM 1598 O O . LEU A 1 201 ? 17.902 -17.558 -9.550 1.00 53.50 201 LEU A O 1
ATOM 1602 N N . ASN A 1 202 ? 18.898 -18.446 -11.344 1.00 58.03 202 ASN A N 1
ATOM 1603 C CA . ASN A 1 202 ? 20.259 -18.195 -10.878 1.00 58.03 202 ASN A CA 1
ATOM 1604 C C . ASN A 1 202 ? 21.171 -17.682 -12.009 1.00 58.03 202 ASN A C 1
ATOM 1606 O O . ASN A 1 202 ? 21.377 -18.426 -12.971 1.00 58.03 202 ASN A O 1
ATOM 1610 N N . PRO A 1 203 ? 21.791 -16.489 -11.891 1.00 56.12 203 PRO A N 1
ATOM 1611 C CA . PRO A 1 203 ? 21.352 -15.284 -11.173 1.00 56.12 203 PRO A CA 1
ATOM 1612 C C . PRO A 1 203 ? 20.449 -14.375 -12.029 1.00 56.12 203 PRO A C 1
ATOM 1614 O O . PRO A 1 203 ? 19.735 -13.552 -11.475 1.00 56.12 203 PRO A O 1
ATOM 1617 N N . CYS A 1 204 ? 20.436 -14.561 -13.346 1.00 68.19 204 CYS A N 1
ATOM 1618 C CA . CYS A 1 204 ? 19.463 -14.016 -14.282 1.00 68.19 204 CYS A CA 1
ATOM 1619 C C . CYS A 1 204 ? 19.406 -14.950 -15.480 1.00 68.19 204 CYS A C 1
ATOM 1621 O O . CYS A 1 204 ? 20.442 -15.466 -15.904 1.00 68.19 204 CYS A O 1
ATOM 1623 N N . ASP A 1 205 ? 18.213 -15.172 -16.022 1.00 64.88 205 ASP A N 1
ATOM 1624 C CA . ASP A 1 205 ? 18.077 -16.010 -17.200 1.00 64.88 205 ASP A CA 1
ATOM 1625 C C . ASP A 1 205 ? 18.865 -15.435 -18.392 1.00 64.88 205 ASP A C 1
ATOM 1627 O O . ASP A 1 205 ? 18.733 -14.260 -18.756 1.00 64.88 205 ASP A O 1
ATOM 1631 N N . THR A 1 206 ? 19.692 -16.288 -18.997 1.00 70.12 206 THR A N 1
ATOM 1632 C CA . THR A 1 206 ? 20.508 -15.999 -20.176 1.00 70.12 206 THR A CA 1
ATOM 1633 C C . THR A 1 206 ? 19.829 -16.423 -21.469 1.00 70.12 206 THR A C 1
ATOM 1635 O O . THR A 1 206 ? 20.463 -16.346 -22.510 1.00 70.12 206 THR A O 1
ATOM 1638 N N . ASN A 1 207 ? 18.566 -16.834 -21.470 1.00 70.94 207 ASN A N 1
ATOM 1639 C CA . ASN A 1 207 ? 17.863 -17.181 -22.701 1.00 70.94 207 ASN A CA 1
ATOM 1640 C C . ASN A 1 207 ? 17.572 -15.939 -23.575 1.00 70.94 207 ASN A C 1
ATOM 1642 O O . ASN A 1 207 ? 17.280 -14.867 -23.050 1.00 70.94 207 ASN A O 1
ATOM 1646 N N . ASP A 1 208 ? 17.661 -16.044 -24.904 1.00 75.12 208 ASP A N 1
ATOM 1647 C CA . ASP A 1 208 ? 17.308 -14.958 -25.839 1.00 75.12 208 ASP A CA 1
ATOM 1648 C C . ASP A 1 208 ? 15.861 -14.991 -26.339 1.00 75.12 208 ASP A C 1
ATOM 1650 O O . ASP A 1 208 ? 15.410 -14.032 -26.967 1.00 75.12 208 ASP A O 1
ATOM 1654 N N . HIS A 1 209 ? 15.102 -16.042 -26.034 1.00 68.25 209 HIS A N 1
ATOM 1655 C CA . HIS A 1 209 ? 13.683 -16.103 -26.374 1.00 68.25 209 HIS A CA 1
ATOM 1656 C C . HIS A 1 209 ? 12.928 -14.925 -25.738 1.00 68.25 209 HIS A C 1
ATOM 1658 O O . HIS A 1 209 ? 12.963 -14.764 -24.522 1.00 68.25 209 HIS A O 1
ATOM 1664 N N . TYR A 1 210 ? 12.269 -14.087 -26.543 1.00 69.12 210 TYR A N 1
ATOM 1665 C CA . TYR A 1 210 ? 11.553 -12.877 -26.096 1.00 69.12 210 TYR A CA 1
ATOM 1666 C C . TYR A 1 210 ? 12.380 -11.938 -25.212 1.00 69.12 210 TYR A C 1
ATOM 1668 O O . TYR A 1 210 ? 11.871 -11.335 -24.259 1.00 69.12 210 TYR A O 1
ATOM 1676 N N . SER A 1 211 ? 13.685 -11.857 -25.485 1.00 75.69 211 SER A N 1
ATOM 1677 C CA . SER A 1 211 ? 14.624 -11.108 -24.653 1.00 75.69 211 SER A CA 1
ATOM 1678 C C . SER A 1 211 ? 14.195 -9.658 -24.428 1.00 75.69 211 SER A C 1
ATOM 1680 O O . SER A 1 211 ? 14.373 -9.153 -23.331 1.00 75.69 211 SER A O 1
ATOM 1682 N N . GLU A 1 212 ? 13.540 -9.017 -25.395 1.00 71.50 212 GLU A N 1
ATOM 1683 C CA .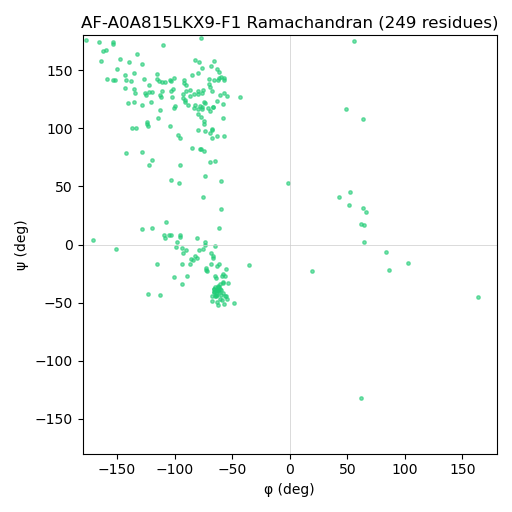 GLU A 1 212 ? 13.011 -7.653 -25.329 1.00 71.50 212 GLU A CA 1
ATOM 1684 C C . GLU A 1 212 ? 12.044 -7.389 -24.162 1.00 71.50 212 GLU A C 1
ATOM 1686 O O . GLU A 1 212 ? 11.963 -6.255 -23.694 1.00 71.50 212 GLU A O 1
ATOM 1691 N N . GLY A 1 213 ? 11.349 -8.418 -23.667 1.00 69.38 213 GLY A N 1
ATOM 1692 C CA . GLY A 1 213 ? 10.451 -8.328 -22.512 1.00 69.38 213 GLY A CA 1
ATOM 1693 C C . GLY A 1 213 ? 11.079 -8.778 -21.193 1.00 69.38 213 GLY A C 1
ATOM 1694 O O . GLY A 1 213 ? 10.389 -8.814 -20.175 1.00 69.38 213 GLY A O 1
ATOM 1695 N N . ARG A 1 214 ? 12.361 -9.164 -21.194 1.00 74.31 214 ARG A N 1
ATOM 1696 C CA . ARG A 1 214 ? 13.034 -9.710 -20.014 1.00 74.31 214 ARG A CA 1
ATOM 1697 C C . ARG A 1 214 ? 13.726 -8.626 -19.212 1.00 74.31 214 ARG A C 1
ATOM 1699 O O . ARG A 1 214 ? 14.385 -7.733 -19.741 1.00 74.31 214 ARG A O 1
ATOM 1706 N N . LEU A 1 215 ? 13.651 -8.772 -17.902 1.00 79.06 215 LEU A N 1
ATOM 1707 C CA . LEU A 1 215 ? 14.363 -7.926 -16.966 1.00 79.06 215 LEU A CA 1
ATOM 1708 C C . LEU A 1 215 ? 14.820 -8.775 -15.805 1.00 79.06 215 LEU A C 1
ATOM 1710 O O . LEU A 1 215 ? 14.038 -9.551 -15.264 1.00 79.06 215 LEU A O 1
ATOM 1714 N N . CYS A 1 216 ? 16.060 -8.603 -15.392 1.00 79.00 216 CYS A N 1
ATOM 1715 C CA . CYS A 1 216 ? 16.514 -9.251 -14.184 1.00 79.00 216 CYS A CA 1
ATOM 1716 C C . CYS A 1 216 ? 17.626 -8.450 -13.533 1.00 79.00 216 CYS A C 1
ATOM 1718 O O . CYS A 1 216 ? 18.496 -7.905 -14.212 1.00 79.00 216 CYS A O 1
ATOM 1720 N N . TRP A 1 217 ? 17.592 -8.397 -12.208 1.00 76.75 217 TRP A N 1
ATOM 1721 C CA . TRP A 1 217 ? 18.626 -7.767 -11.414 1.00 76.75 217 TRP A CA 1
ATOM 1722 C C . TRP A 1 217 ? 19.009 -8.627 -10.235 1.00 76.75 217 TRP A C 1
ATOM 1724 O O . TRP A 1 217 ? 18.161 -9.079 -9.467 1.00 76.75 217 TRP A O 1
ATOM 1734 N N . SER A 1 218 ? 20.314 -8.760 -10.060 1.00 72.38 218 SER A N 1
ATOM 1735 C CA . SER A 1 218 ? 20.930 -9.394 -8.912 1.00 72.38 218 SER A CA 1
ATOM 1736 C C . SER A 1 218 ? 21.194 -8.365 -7.805 1.00 72.38 218 SER A C 1
ATOM 1738 O O . SER A 1 218 ? 21.617 -7.237 -8.053 1.00 72.38 218 SER A O 1
ATOM 1740 N N . LEU A 1 219 ? 20.910 -8.729 -6.552 1.00 61.09 219 LEU A N 1
ATOM 1741 C CA . LEU A 1 219 ? 21.110 -7.861 -5.381 1.00 61.09 219 LEU A CA 1
ATOM 1742 C C . LEU A 1 219 ? 22.511 -8.022 -4.759 1.00 61.09 219 LEU A C 1
ATOM 1744 O O . LEU A 1 219 ? 22.844 -7.310 -3.811 1.00 61.09 219 LEU A O 1
ATOM 1748 N N . ARG A 1 220 ? 23.338 -8.955 -5.261 1.00 55.84 220 ARG A N 1
ATOM 1749 C CA . ARG A 1 220 ? 24.665 -9.286 -4.711 1.00 55.84 220 ARG A CA 1
ATOM 1750 C C . ARG A 1 220 ? 25.676 -9.714 -5.774 1.00 55.84 220 ARG A C 1
ATOM 1752 O O . ARG A 1 220 ? 25.313 -10.210 -6.834 1.00 55.84 220 ARG A O 1
ATOM 1759 N N . SER A 1 221 ? 26.950 -9.608 -5.394 1.00 47.91 221 SER A N 1
ATOM 1760 C CA . SER A 1 221 ? 28.199 -9.994 -6.071 1.00 47.91 221 SER A CA 1
ATOM 1761 C C . SER A 1 221 ? 28.349 -11.486 -6.432 1.00 47.91 221 SER A C 1
ATOM 1763 O O . SER A 1 221 ? 29.46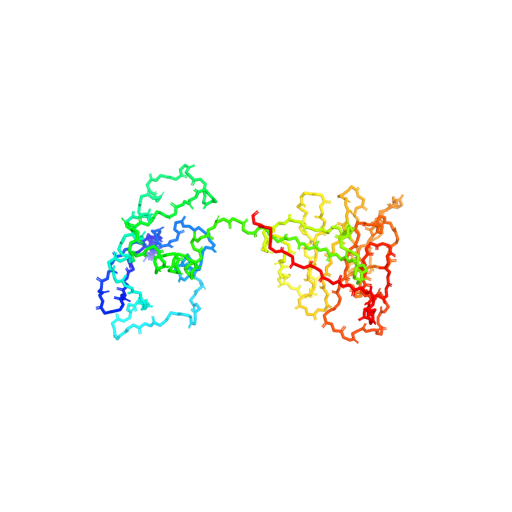4 -11.998 -6.524 1.00 47.91 221 SER A O 1
ATOM 1765 N N . ASN A 1 222 ? 27.260 -12.204 -6.719 1.00 51.31 222 ASN A N 1
ATOM 1766 C CA . ASN A 1 222 ? 27.310 -13.535 -7.336 1.00 51.31 222 ASN A CA 1
ATOM 1767 C C . ASN A 1 222 ? 27.644 -13.448 -8.844 1.00 51.31 222 ASN A C 1
ATOM 1769 O O . ASN A 1 222 ? 27.117 -14.199 -9.664 1.00 51.31 222 ASN A O 1
ATOM 1773 N N . VAL A 1 223 ? 28.580 -12.562 -9.205 1.00 51.09 223 VAL A N 1
ATOM 1774 C CA . VAL A 1 223 ? 29.163 -12.396 -10.550 1.00 51.09 223 VAL A CA 1
ATOM 1775 C C . VAL A 1 223 ? 29.767 -13.690 -11.100 1.00 51.09 223 VAL A C 1
ATOM 1777 O O . VAL A 1 223 ? 29.862 -13.859 -12.311 1.00 51.09 223 VAL A O 1
ATOM 1780 N N . ASN A 1 224 ? 30.103 -14.645 -10.231 1.00 53.38 224 ASN A N 1
ATOM 1781 C CA . ASN A 1 224 ? 30.739 -15.905 -10.614 1.00 53.38 224 ASN A CA 1
ATOM 1782 C C . ASN A 1 224 ? 29.778 -16.955 -11.197 1.00 53.38 224 ASN A C 1
ATOM 1784 O O . ASN A 1 224 ? 30.235 -18.026 -11.587 1.00 53.38 224 ASN A O 1
ATOM 1788 N N . ARG A 1 225 ? 28.460 -16.701 -11.233 1.00 54.72 225 ARG A N 1
ATOM 1789 C CA . ARG A 1 225 ? 27.470 -17.691 -11.702 1.00 54.72 225 ARG A CA 1
ATOM 1790 C C . ARG A 1 225 ? 26.896 -17.448 -13.092 1.00 54.72 225 ARG A C 1
ATOM 1792 O O . ARG A 1 225 ? 26.019 -18.205 -13.474 1.00 54.72 225 ARG A O 1
ATOM 1799 N N . GLY A 1 226 ? 27.424 -16.477 -13.845 1.00 53.88 226 GLY A N 1
ATOM 1800 C CA . GLY A 1 226 ? 27.090 -16.272 -15.259 1.00 53.88 226 GLY A CA 1
ATOM 1801 C C . GLY A 1 226 ? 25.622 -15.898 -15.483 1.00 53.88 226 GLY A C 1
ATOM 1802 O O . GLY A 1 226 ? 24.723 -16.715 -15.352 1.00 53.88 226 GLY A O 1
ATOM 1803 N N . GLY A 1 227 ? 25.363 -14.643 -15.831 1.00 58.44 227 GLY A N 1
ATOM 1804 C CA . GLY A 1 227 ? 24.012 -14.182 -16.165 1.00 58.44 227 GLY A CA 1
ATOM 1805 C C . GLY A 1 227 ? 23.910 -12.669 -16.137 1.00 58.44 227 GLY A C 1
ATOM 1806 O O . GLY A 1 227 ? 23.434 -12.075 -17.099 1.00 58.44 227 GLY A O 1
ATOM 1807 N N . GLY A 1 228 ? 24.473 -12.064 -15.082 1.00 70.25 228 GLY A N 1
ATOM 1808 C CA . GLY A 1 228 ? 24.515 -10.616 -14.873 1.00 70.25 228 GLY A CA 1
ATOM 1809 C C . GLY A 1 228 ? 23.134 -9.959 -14.899 1.00 70.25 228 GLY A C 1
ATOM 1810 O O . GLY A 1 228 ? 22.125 -10.595 -15.166 1.00 70.25 228 GLY A O 1
ATOM 1811 N N . ASP A 1 229 ? 23.075 -8.665 -14.623 1.00 80.19 229 ASP A N 1
ATOM 1812 C CA . ASP A 1 229 ? 21.814 -7.9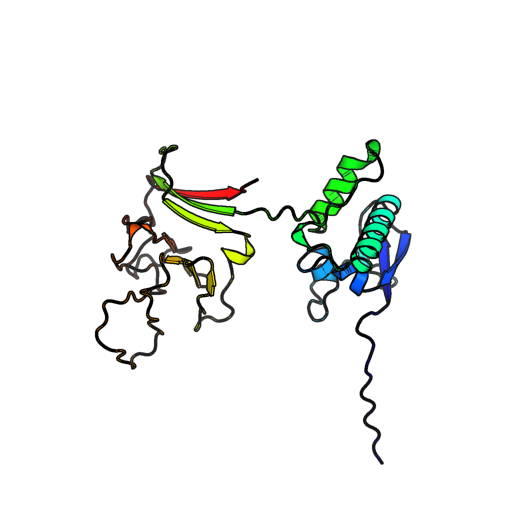38 -14.748 1.00 80.19 229 ASP A CA 1
ATOM 1813 C C . ASP A 1 229 ? 21.399 -7.820 -16.230 1.00 80.19 229 ASP A C 1
ATOM 1815 O O . ASP A 1 229 ? 22.246 -7.847 -17.132 1.00 80.19 229 ASP A O 1
ATOM 1819 N N . ARG A 1 230 ? 20.097 -7.690 -16.497 1.00 84.44 230 ARG A N 1
ATOM 1820 C CA . ARG A 1 230 ? 19.531 -7.645 -17.850 1.00 84.44 230 ARG A CA 1
ATOM 1821 C C . ARG A 1 230 ? 18.438 -6.595 -17.993 1.00 84.44 230 ARG A C 1
ATOM 1823 O O . ARG A 1 230 ? 17.577 -6.458 -17.127 1.00 84.44 230 ARG A O 1
ATOM 1830 N N . CYS A 1 231 ? 18.451 -5.932 -19.147 1.00 86.75 231 CYS A N 1
ATOM 1831 C CA . CYS A 1 231 ? 17.429 -5.008 -19.613 1.00 86.75 231 CYS A CA 1
ATOM 1832 C C . CYS A 1 231 ? 17.068 -5.318 -21.068 1.00 86.75 231 CYS A C 1
ATOM 1834 O O . CYS A 1 231 ? 17.793 -4.952 -21.995 1.00 86.75 231 CYS A O 1
ATOM 1836 N N . GLY A 1 232 ? 15.957 -6.014 -21.285 1.00 83.00 232 GLY A N 1
ATOM 1837 C CA . GLY A 1 232 ? 15.598 -6.501 -22.608 1.00 83.00 232 GLY A CA 1
ATOM 1838 C C . GLY A 1 232 ? 16.652 -7.484 -23.144 1.00 83.00 232 GLY A C 1
ATOM 1839 O O . GLY A 1 232 ? 17.138 -8.379 -22.445 1.00 83.00 232 GLY A O 1
ATOM 1840 N N . SER A 1 233 ? 17.074 -7.272 -24.389 1.00 84.38 233 SER A N 1
ATOM 1841 C CA . SER A 1 233 ? 18.144 -8.049 -25.025 1.00 84.38 233 SER A CA 1
ATOM 1842 C C . SER A 1 233 ? 19.533 -7.810 -24.416 1.00 84.38 233 SER A C 1
ATOM 1844 O O . SER A 1 233 ? 20.432 -8.635 -24.588 1.00 84.38 233 SER A O 1
ATOM 1846 N N . MET A 1 234 ? 19.719 -6.727 -23.656 1.00 87.19 234 MET A N 1
ATOM 1847 C CA . MET A 1 234 ? 21.016 -6.345 -23.096 1.00 87.19 234 MET A CA 1
ATOM 1848 C C . MET A 1 234 ? 21.316 -7.122 -21.815 1.00 87.19 234 MET A C 1
ATOM 1850 O O . MET A 1 234 ? 20.575 -7.025 -20.839 1.00 87.19 234 MET A O 1
ATOM 1854 N N . ARG A 1 235 ? 22.415 -7.884 -21.818 1.00 85.06 235 ARG A N 1
ATOM 1855 C CA . ARG A 1 235 ? 22.888 -8.734 -20.707 1.00 85.06 235 ARG A CA 1
ATOM 1856 C C . ARG A 1 235 ? 24.159 -8.177 -20.064 1.00 85.06 235 ARG A C 1
ATOM 1858 O O . ARG A 1 235 ? 24.795 -7.282 -20.612 1.00 85.06 235 ARG A O 1
ATOM 1865 N N . ASN A 1 236 ? 24.563 -8.779 -18.944 1.00 82.31 236 ASN A N 1
ATOM 1866 C CA . ASN A 1 236 ? 25.799 -8.465 -18.219 1.00 82.31 236 ASN A CA 1
ATOM 1867 C C . ASN A 1 236 ? 25.854 -7.034 -17.652 1.00 82.31 236 ASN A C 1
ATOM 1869 O O . ASN A 1 236 ? 26.929 -6.461 -17.501 1.00 82.31 236 ASN A O 1
ATOM 1873 N N . LEU A 1 237 ? 24.704 -6.472 -17.275 1.00 84.00 237 LEU A N 1
ATOM 1874 C CA . LEU A 1 237 ? 24.579 -5.089 -16.804 1.00 84.00 237 LEU A CA 1
ATOM 1875 C C . LEU A 1 237 ? 24.976 -4.879 -15.331 1.00 84.00 237 LEU A C 1
ATOM 1877 O O . LEU A 1 237 ? 24.821 -3.782 -14.809 1.00 84.00 237 LEU A O 1
ATOM 1881 N N . HIS A 1 238 ? 25.502 -5.901 -14.649 1.00 78.81 238 HIS A N 1
ATOM 1882 C CA . HIS A 1 238 ? 25.766 -5.867 -13.200 1.00 78.81 238 HIS A CA 1
ATOM 1883 C C . HIS A 1 238 ? 26.706 -4.727 -12.771 1.00 78.81 238 HIS A C 1
ATOM 1885 O O . HIS A 1 238 ? 26.557 -4.166 -11.692 1.00 78.81 238 HIS A O 1
ATOM 1891 N N . ASN A 1 239 ? 27.657 -4.374 -13.640 1.00 78.44 239 ASN A N 1
ATOM 1892 C CA . ASN A 1 239 ? 28.603 -3.272 -13.438 1.00 78.44 239 ASN A CA 1
ATOM 1893 C C . ASN A 1 239 ? 28.476 -2.195 -14.527 1.00 78.44 239 ASN A C 1
ATOM 1895 O O . ASN A 1 239 ? 29.385 -1.384 -14.703 1.00 78.44 239 ASN A O 1
ATOM 1899 N N . ALA A 1 240 ? 27.389 -2.222 -15.301 1.00 83.38 240 ALA A N 1
ATOM 1900 C CA . ALA A 1 240 ? 27.163 -1.250 -16.356 1.00 83.38 240 ALA A CA 1
ATOM 1901 C C . ALA A 1 240 ? 26.846 0.107 -15.724 1.00 83.38 240 ALA A C 1
ATOM 1903 O O . ALA A 1 240 ? 25.861 0.264 -15.007 1.00 83.38 240 ALA A O 1
ATOM 1904 N N . VAL A 1 241 ? 27.708 1.087 -15.981 1.00 85.44 241 VAL A N 1
ATOM 1905 C CA . VAL A 1 241 ? 27.525 2.475 -15.528 1.00 85.44 241 VAL A CA 1
ATOM 1906 C C . VAL A 1 241 ? 26.678 3.293 -16.503 1.00 85.44 241 VAL A C 1
ATOM 1908 O O . VAL A 1 241 ? 26.248 4.395 -16.185 1.00 85.44 241 VAL A O 1
ATOM 1911 N N . ASP A 1 242 ? 26.447 2.754 -17.696 1.00 90.94 242 ASP A N 1
ATOM 1912 C CA . ASP A 1 242 ? 25.677 3.331 -18.791 1.00 90.94 242 ASP A CA 1
ATOM 1913 C C . ASP A 1 242 ? 24.221 2.845 -18.811 1.00 90.94 242 ASP A C 1
ATOM 1915 O O . ASP A 1 242 ? 23.477 3.208 -19.718 1.00 90.94 242 ASP A O 1
ATOM 1919 N N . TRP A 1 243 ? 23.786 2.083 -17.800 1.00 89.31 243 TRP A N 1
ATOM 1920 C CA . TRP A 1 243 ? 22.404 1.631 -17.626 1.00 89.31 243 TRP A CA 1
ATOM 1921 C C . TRP A 1 243 ? 21.866 1.979 -16.243 1.00 89.31 243 TRP A C 1
ATOM 1923 O O . TRP A 1 243 ? 22.565 1.884 -15.238 1.00 89.31 243 TRP A O 1
ATOM 1933 N N . GLU A 1 244 ? 20.587 2.343 -16.181 1.00 87.75 244 GLU A N 1
ATOM 1934 C CA . GLU A 1 244 ? 19.905 2.639 -14.927 1.00 87.75 244 GLU A CA 1
ATOM 1935 C C . GLU A 1 244 ? 18.598 1.867 -14.756 1.00 87.75 244 GLU A C 1
ATOM 1937 O O . GLU A 1 244 ? 17.931 1.444 -15.708 1.00 87.75 244 GLU A O 1
ATOM 1942 N N . ARG A 1 245 ? 18.242 1.701 -13.481 1.00 85.62 245 ARG A N 1
ATOM 1943 C CA . ARG A 1 245 ? 17.022 1.048 -13.014 1.00 85.62 245 ARG A CA 1
ATOM 1944 C C . ARG A 1 245 ? 16.025 2.113 -12.628 1.00 85.62 245 ARG A C 1
ATOM 1946 O O . ARG A 1 245 ? 16.365 3.048 -11.905 1.00 85.62 245 ARG A O 1
ATOM 1953 N N . ILE A 1 246 ? 14.793 1.947 -13.074 1.00 85.81 246 ILE A N 1
ATOM 1954 C CA . ILE A 1 246 ? 13.747 2.934 -12.868 1.00 85.81 246 ILE A CA 1
ATOM 1955 C C . ILE A 1 246 ? 12.615 2.296 -12.093 1.00 85.81 246 ILE A C 1
ATOM 1957 O O . ILE A 1 246 ? 12.017 1.312 -12.524 1.00 85.81 246 ILE A O 1
ATOM 1961 N N . VAL A 1 247 ? 12.313 2.912 -10.954 1.00 82.50 247 VAL A N 1
ATOM 1962 C CA . VAL A 1 247 ? 11.109 2.651 -10.177 1.00 82.50 247 VAL A CA 1
ATOM 1963 C C . VAL A 1 247 ? 10.393 3.982 -10.020 1.00 82.50 247 VAL A C 1
ATOM 1965 O O . VAL A 1 247 ? 10.823 4.840 -9.251 1.00 82.50 247 VAL A O 1
ATOM 1968 N N . TYR A 1 248 ? 9.320 4.171 -10.782 1.00 83.31 248 TYR A N 1
ATOM 1969 C CA . TYR A 1 248 ? 8.483 5.360 -10.674 1.00 83.31 248 TYR A CA 1
ATOM 1970 C C . TYR A 1 248 ? 7.190 5.042 -9.951 1.00 83.31 248 TYR A C 1
ATOM 1972 O O . TYR A 1 248 ? 6.573 4.004 -10.176 1.00 83.31 248 TYR A O 1
ATOM 1980 N N . GLN A 1 249 ? 6.745 5.976 -9.117 1.00 75.31 249 GLN A N 1
ATOM 1981 C CA . GLN A 1 249 ? 5.369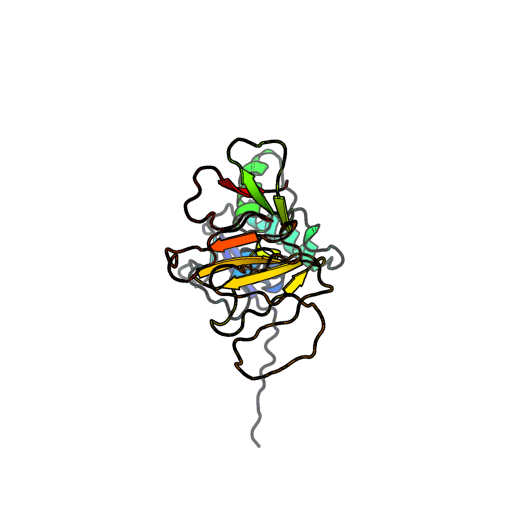 5.981 -8.659 1.00 75.31 249 GLN A CA 1
ATOM 1982 C C . GLN A 1 249 ? 4.498 6.557 -9.779 1.00 75.31 249 GLN A C 1
ATOM 1984 O O . GLN A 1 249 ? 4.672 7.707 -10.177 1.00 75.31 249 GLN A O 1
ATOM 1989 N N . VAL A 1 250 ? 3.561 5.758 -10.274 1.00 73.81 250 VAL A N 1
ATOM 1990 C CA . VAL A 1 250 ? 2.521 6.193 -11.205 1.00 73.81 250 VAL A CA 1
ATOM 1991 C C . VAL A 1 250 ? 1.398 6.802 -10.367 1.00 73.81 250 VAL A C 1
ATOM 1993 O O . VAL A 1 250 ? 0.844 6.136 -9.483 1.00 73.81 250 VAL A O 1
ATOM 1996 N N . VAL A 1 251 ? 1.149 8.093 -10.587 1.00 62.69 251 VAL A N 1
ATOM 1997 C CA . VAL A 1 251 ? 0.110 8.883 -9.906 1.00 62.69 251 VAL A CA 1
ATOM 1998 C C . VAL A 1 251 ? -1.236 8.684 -10.585 1.00 62.69 251 VAL A C 1
ATOM 2000 O O . VAL A 1 251 ? -1.250 8.623 -11.833 1.00 62.69 251 VAL A O 1
#

pLDDT: mean 72.7, std 18.52, range [30.77, 97.5]

Foldseek 3Di:
DDDPPPPPPPPWDWAWAQEVNDIDIDILCLQCLLPPWLSNLCSDPPSVDPPFDADPVRHGYHDADPVLVVLVSVLSVVCSVVVVDPSLNDDRDGPDDVCVVRSVVVCVVRRSPRPQFWKWKWKDFPPPPPDTLTADTGRCCVQDPEAPDQQDQDWDQDPQKTWGDRNAWKTKIDGGNPAADEPRVPPDDDDDDDNGDYFDVPRGRPDLVQLSNIFMATPDDVVVGDWATGHRNDTNCNVPPRMDIDIDGDD

Solvent-accessible surface area (backbone atoms only — not comparable to full-atom values): 15026 Å² total; per-residue (Å²): 140,81,85,81,79,78,78,82,68,70,91,62,47,80,42,54,31,26,28,69,82,45,80,47,77,46,45,40,57,40,53,36,57,48,72,88,14,50,47,13,48,67,66,39,86,91,44,87,60,95,79,68,53,56,47,99,82,71,22,45,50,39,95,49,62,50,71,62,52,51,54,51,50,53,51,32,49,49,49,64,75,44,77,84,61,55,72,67,72,54,75,87,80,66,96,48,79,93,50,36,68,64,51,50,50,51,36,48,71,37,41,58,63,34,72,76,54,24,33,36,38,32,30,35,50,61,89,49,88,86,59,66,49,68,68,47,75,35,42,58,76,72,74,59,52,76,40,92,46,101,87,54,66,74,63,53,78,58,94,46,30,40,42,49,32,51,85,77,49,24,41,38,39,42,52,60,68,90,42,71,42,85,63,59,93,64,92,77,75,89,75,78,99,60,100,48,51,56,66,44,91,59,52,14,57,76,68,70,81,66,17,69,40,25,36,24,40,52,76,56,90,65,72,88,58,61,35,44,13,32,52,29,74,46,63,56,42,70,80,42,83,59,48,44,81,42,77,43,80,48,128

Mean predicted aligned error: 15.26 Å

Sequence (251 aa):
MTMNNSSSSSDDDVIELNVSGERISTLRSTLTVVPNSKLAQMFTKGNRSVWQSRDKQNATFFDYNPVQFKYLLDQLRMIKRTPEIPSEEIIFQTPNADIQTNFSYMIADLGLNRKSRKILVACRPVGNHKTLTLTGVGKWQDLFRPCSSNTYCQYEMKNDIAFYYALDQAWGFEGRSQDIVLASNNRGHNYGSGSMSTISLNPCDTNDHYSEGRLCWSLRSNVNRGGGDRCGSMRNLHNAVDWERIVYQVV

Nearest PDB structures (foldseek):
  7phi-assembly1_A  TM=7.950E-01  e=3.476E-04  Homo sapiens
  8quc-assembly1_A  TM=7.851E-01  e=4.404E-04  Homo sapiens
  7phh-assembly1_C  TM=7.936E-01  e=6.667E-04  Homo sapiens
  7phl-assembly1_A  TM=7.942E-01  e=8.964E-04  Homo sapiens
  8f1c-assembly1_A  TM=7.715E-01  e=7.073E-04  Homo sapiens